Protein AF-A0A4Q6CB17-F1 (afdb_monomer_lite)

Sequence (202 aa):
MRNPSWSRPILAAALAAVAAVCAAQSVPPPVAATAPAPVAAGTDNVGADALADALACRIGAARYPGLMQEIRGERQQDFRQVYRQYSEPMMDLYQLQEPVSAWGNRSEVVVIASNRVMLAVEGSLDEVTARLETALEQSSQSPLSGGLDDQHALLIFEAGQPGLEGMVLLGCEYRIPGASLLEDPADAWRRLRDAPLATPVR

Foldseek 3Di:
DDDDDDDDDDDDDDDDDDDDDDDDDDDPDDPDPPDPDPPPPPPPPLPPALLQCQQAQNDDLVCQQCSLVRNCVVQVVFSVDFPDFDVVVTKTKTFAPAWDDHQQFIDRIWIFWFFHTWDWGAADLVVSVVSNVVSVVVCVVVDSVRRDDPQKDWDWAQDPDPPSPRIIITGMGGNHPPGTPCPDPVNVVVVVVVPPDDDDDD

Radius of gyration: 29.45 Å; chains: 1; bounding box: 49×104×78 Å

pLDDT: mean 78.61, std 20.14, range [36.16, 98.5]

Structure (mmCIF, N/CA/C/O backbone):
data_AF-A0A4Q6CB17-F1
#
_entry.id   AF-A0A4Q6CB17-F1
#
loop_
_atom_site.group_PDB
_atom_site.id
_atom_site.type_symbol
_atom_site.label_atom_id
_atom_site.label_alt_id
_atom_site.label_comp_id
_atom_site.label_asym_id
_atom_site.label_entity_id
_atom_site.label_seq_id
_atom_site.pdbx_PDB_ins_code
_atom_site.Cartn_x
_atom_site.Cartn_y
_atom_site.Cartn_z
_atom_site.occupancy
_atom_site.B_iso_or_equiv
_atom_site.auth_seq_id
_atom_site.auth_comp_id
_atom_site.auth_asym_id
_atom_site.auth_atom_id
_atom_site.pdbx_PDB_model_num
ATOM 1 N N . MET A 1 1 ? -5.963 26.716 -62.301 1.00 43.91 1 MET A N 1
ATOM 2 C CA . MET A 1 1 ? -4.763 27.149 -63.056 1.00 43.91 1 MET A CA 1
ATOM 3 C C . MET A 1 1 ? -4.839 28.655 -63.281 1.00 43.91 1 MET A C 1
ATOM 5 O O . MET A 1 1 ? -5.895 29.104 -63.701 1.00 43.91 1 MET A O 1
ATOM 9 N N . ARG A 1 2 ? -3.711 29.359 -63.065 1.00 42.69 2 ARG A N 1
ATOM 10 C CA . ARG A 1 2 ? -3.425 30.810 -63.228 1.00 42.69 2 ARG A CA 1
ATOM 11 C C . ARG A 1 2 ? -3.577 31.699 -61.971 1.00 42.69 2 ARG A C 1
ATOM 13 O O . ARG A 1 2 ? -4.648 32.201 -61.669 1.00 42.69 2 ARG A O 1
ATOM 20 N N . ASN A 1 3 ? -2.433 31.883 -61.300 1.00 54.09 3 ASN A N 1
ATOM 21 C CA . ASN A 1 3 ? -2.017 33.044 -60.481 1.00 54.09 3 ASN A CA 1
ATOM 22 C C . ASN A 1 3 ? -2.051 34.351 -61.316 1.00 54.09 3 ASN A C 1
ATOM 24 O O . ASN A 1 3 ? -1.933 34.223 -62.541 1.00 54.09 3 ASN A O 1
ATOM 28 N N . PRO A 1 4 ? -2.158 35.578 -60.732 1.00 60.59 4 PRO A N 1
ATOM 29 C CA . PRO A 1 4 ? -0.952 36.297 -60.250 1.00 60.59 4 PRO A CA 1
ATOM 30 C C . PRO A 1 4 ? -1.100 37.416 -59.167 1.00 60.59 4 PRO A C 1
ATOM 32 O O . PRO A 1 4 ? -2.149 38.015 -58.975 1.00 60.59 4 PRO A O 1
ATOM 35 N N . SER A 1 5 ? 0.040 37.659 -58.494 1.00 55.47 5 SER A N 1
ATOM 36 C CA . SER A 1 5 ? 0.660 38.890 -57.931 1.00 55.47 5 SER A CA 1
ATOM 37 C C . SER A 1 5 ? -0.144 40.177 -57.628 1.00 55.47 5 SER A C 1
ATOM 39 O O . SER A 1 5 ? -0.793 40.704 -58.521 1.00 55.47 5 SER A O 1
ATOM 41 N N . TRP A 1 6 ? 0.113 40.841 -56.482 1.00 47.66 6 TRP A N 1
ATOM 42 C CA . TRP A 1 6 ? 1.123 41.923 -56.335 1.00 47.66 6 TRP A CA 1
ATOM 43 C C . TRP A 1 6 ? 1.107 42.630 -54.950 1.00 47.66 6 TRP A C 1
ATOM 45 O O . TRP A 1 6 ? 0.071 42.878 -54.352 1.00 47.66 6 TRP A O 1
ATOM 55 N N . SER A 1 7 ? 2.327 42.917 -54.495 1.00 53.25 7 SER A N 1
ATOM 56 C CA . SER A 1 7 ? 2.923 43.959 -53.630 1.00 53.25 7 SER A CA 1
ATOM 57 C C . SER A 1 7 ? 2.100 45.010 -52.832 1.00 53.25 7 SER A C 1
ATOM 59 O O . SER A 1 7 ? 1.175 45.632 -53.334 1.00 53.25 7 SER A O 1
ATOM 61 N N . ARG A 1 8 ? 2.618 45.281 -51.613 1.00 53.84 8 ARG A N 1
ATOM 62 C CA . ARG A 1 8 ? 2.312 46.290 -50.550 1.00 53.84 8 ARG A CA 1
ATOM 63 C C . ARG A 1 8 ? 2.375 47.773 -50.998 1.00 53.84 8 ARG A C 1
ATOM 65 O O . ARG A 1 8 ? 3.062 48.020 -51.989 1.00 53.84 8 ARG A O 1
ATOM 72 N N . PRO A 1 9 ? 1.810 48.767 -50.247 1.00 57.19 9 PRO A N 1
ATOM 73 C CA . PRO A 1 9 ? 2.596 49.536 -49.235 1.00 57.19 9 PRO A CA 1
ATOM 74 C C . PRO A 1 9 ? 1.855 50.288 -48.062 1.00 57.19 9 PRO A C 1
ATOM 76 O O . PRO A 1 9 ? 0.692 50.643 -48.170 1.00 57.19 9 PRO A O 1
ATOM 79 N N . ILE A 1 10 ? 2.633 50.601 -46.997 1.00 53.62 10 ILE A N 1
ATOM 80 C CA . ILE A 1 10 ? 2.748 51.860 -46.182 1.00 53.62 10 ILE A CA 1
ATOM 81 C C . ILE A 1 10 ? 1.683 52.310 -45.123 1.00 53.62 10 ILE A C 1
ATOM 83 O O . ILE A 1 10 ? 0.576 52.715 -45.443 1.00 53.62 10 ILE A O 1
ATOM 87 N N . LEU A 1 11 ? 2.161 52.325 -43.857 1.00 49.09 11 LEU A N 1
ATOM 88 C CA . LEU A 1 11 ? 2.114 53.310 -42.733 1.00 49.09 11 LEU A CA 1
ATOM 89 C C . LEU A 1 11 ? 0.902 54.231 -42.433 1.00 49.09 11 LEU A C 1
ATOM 91 O O . LEU A 1 11 ? 0.557 55.089 -43.234 1.00 49.09 11 LEU A O 1
ATOM 95 N N . ALA A 1 12 ? 0.492 54.229 -41.151 1.00 49.59 12 ALA A N 1
ATOM 96 C CA . ALA A 1 12 ? 0.318 55.399 -40.251 1.00 49.59 12 ALA A CA 1
ATOM 97 C C . ALA A 1 12 ? 0.106 54.858 -38.808 1.00 49.59 12 ALA A C 1
ATOM 99 O O . ALA A 1 12 ? -0.749 54.005 -38.610 1.00 49.59 12 ALA A O 1
ATOM 100 N N . ALA A 1 13 ? 0.975 55.058 -37.808 1.00 49.69 13 ALA A N 1
ATOM 101 C CA . ALA A 1 13 ? 1.329 56.272 -37.059 1.00 49.69 13 ALA A CA 1
ATOM 102 C C . ALA A 1 13 ? 0.171 56.863 -36.225 1.00 49.69 13 ALA A C 1
ATOM 104 O O . ALA A 1 13 ? -0.641 57.618 -36.744 1.00 49.69 13 ALA A O 1
ATOM 105 N N . ALA A 1 14 ? 0.161 56.584 -34.915 1.00 52.81 14 ALA A N 1
ATOM 106 C CA . ALA A 1 14 ? -0.467 57.442 -33.907 1.00 52.81 14 ALA A CA 1
ATOM 107 C C . ALA A 1 14 ? 0.220 57.246 -32.541 1.00 52.81 14 ALA A C 1
ATOM 109 O O . ALA A 1 14 ? 0.002 56.260 -31.841 1.00 52.81 14 ALA A O 1
ATOM 110 N N . LEU A 1 15 ? 1.092 58.199 -32.210 1.00 50.12 15 LEU A N 1
ATOM 111 C CA . LEU A 1 15 ? 1.613 58.467 -30.871 1.00 50.12 15 LEU A CA 1
ATOM 112 C C . LEU A 1 15 ? 0.537 59.180 -30.044 1.00 50.12 15 LEU A C 1
ATOM 114 O O . LEU A 1 15 ? -0.078 60.122 -30.538 1.00 50.12 15 LEU A O 1
ATOM 118 N N . ALA A 1 16 ? 0.404 58.825 -28.769 1.00 48.97 16 ALA A N 1
ATOM 119 C CA . ALA A 1 16 ? -0.156 59.722 -27.764 1.00 48.97 16 ALA A CA 1
ATOM 120 C C . ALA A 1 16 ? 0.540 59.487 -26.418 1.00 48.97 16 ALA A C 1
ATOM 122 O O . ALA A 1 16 ? 0.372 58.452 -25.778 1.00 48.97 16 ALA A O 1
ATOM 123 N N . ALA A 1 17 ? 1.354 60.466 -26.027 1.00 50.97 17 ALA A N 1
ATOM 124 C CA . ALA A 1 17 ? 1.892 60.638 -24.688 1.00 50.97 17 ALA A CA 1
ATOM 125 C C . ALA A 1 17 ? 0.898 61.454 -23.850 1.00 50.97 17 ALA A C 1
ATOM 127 O O . ALA A 1 17 ? 0.353 62.434 -24.357 1.00 50.97 17 ALA A O 1
ATOM 128 N N . VAL A 1 18 ? 0.712 61.110 -22.572 1.00 56.66 18 VAL A N 1
ATOM 129 C CA . VAL A 1 18 ? 0.102 62.009 -21.579 1.00 56.66 18 VAL A CA 1
ATOM 130 C C . VAL A 1 18 ? 0.858 61.889 -20.257 1.00 56.66 18 VAL A C 1
ATOM 132 O O . VAL A 1 18 ? 1.251 60.806 -19.830 1.00 56.66 18 VAL A O 1
ATOM 135 N N . ALA A 1 19 ? 1.112 63.064 -19.689 1.00 47.06 19 ALA A N 1
ATOM 136 C CA . ALA A 1 19 ? 2.041 63.388 -18.624 1.00 47.06 19 ALA A CA 1
ATOM 137 C C . ALA A 1 19 ? 1.635 62.876 -17.233 1.00 47.06 19 ALA A C 1
ATOM 139 O O . ALA A 1 19 ? 0.460 62.837 -16.876 1.00 47.06 19 ALA A O 1
ATOM 140 N N . ALA A 1 20 ? 2.657 62.584 -16.427 1.00 46.84 20 ALA A N 1
ATOM 141 C CA . ALA A 1 20 ? 2.561 62.372 -14.992 1.00 46.84 20 ALA A CA 1
ATOM 142 C C . ALA A 1 20 ? 2.596 63.722 -14.256 1.00 46.84 20 ALA A C 1
ATOM 144 O O . ALA A 1 20 ? 3.508 64.523 -14.461 1.00 46.84 20 ALA A O 1
ATOM 145 N N . VAL A 1 21 ? 1.623 63.952 -13.373 1.00 52.25 21 VAL A N 1
ATOM 146 C CA . VAL A 1 21 ? 1.644 65.037 -12.385 1.00 52.25 21 VAL A CA 1
ATOM 147 C C . VAL A 1 21 ? 1.772 64.399 -11.006 1.00 52.25 21 VAL A C 1
ATOM 149 O O . VAL A 1 21 ? 0.900 63.648 -10.576 1.00 52.25 21 VAL A O 1
ATOM 152 N N . CYS A 1 22 ? 2.876 64.697 -10.322 1.00 47.59 22 CYS A N 1
ATOM 153 C CA . CYS A 1 22 ? 3.079 64.382 -8.914 1.00 47.59 22 CYS A CA 1
ATOM 154 C C . CYS A 1 22 ? 2.297 65.371 -8.041 1.00 47.59 22 CYS A C 1
ATOM 156 O O . CYS A 1 22 ? 2.531 66.576 -8.113 1.00 47.59 22 CYS A O 1
ATOM 158 N N . ALA A 1 23 ? 1.449 64.859 -7.152 1.00 47.62 23 ALA A N 1
ATOM 159 C CA . ALA A 1 23 ? 1.041 65.558 -5.940 1.00 47.62 23 ALA A CA 1
ATOM 160 C C . ALA A 1 23 ? 0.942 64.534 -4.803 1.00 47.62 23 ALA A C 1
ATOM 162 O O . ALA A 1 23 ? 0.086 63.651 -4.810 1.00 47.62 23 ALA A O 1
ATOM 163 N N . ALA A 1 24 ? 1.869 64.640 -3.854 1.00 49.94 24 ALA A N 1
ATOM 164 C CA . ALA A 1 24 ? 1.874 63.883 -2.614 1.00 49.94 24 ALA A CA 1
ATOM 165 C C . ALA A 1 24 ? 0.757 64.390 -1.690 1.00 49.94 24 ALA A C 1
ATOM 167 O O . ALA A 1 24 ? 0.681 65.588 -1.420 1.00 49.94 24 ALA A O 1
ATOM 168 N N . GLN A 1 25 ? -0.077 63.481 -1.185 1.00 53.22 25 GLN A N 1
ATOM 169 C CA . GLN A 1 25 ? -0.972 63.729 -0.055 1.00 53.22 25 GLN A CA 1
ATOM 170 C C . GLN A 1 25 ? -0.9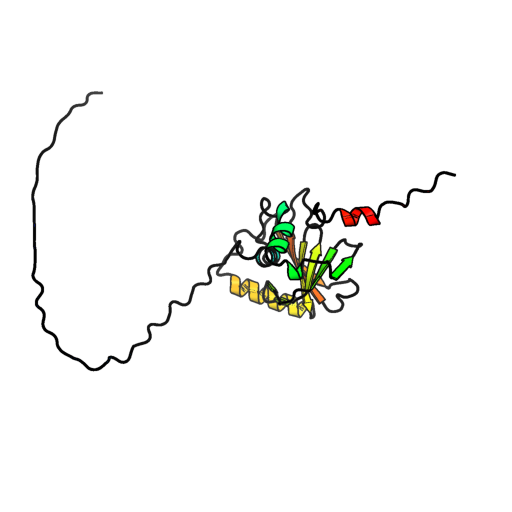15 62.519 0.880 1.00 53.22 25 GLN A C 1
ATOM 172 O O . GLN A 1 25 ? -1.214 61.392 0.489 1.00 53.22 25 GLN A O 1
ATOM 177 N N . SER A 1 26 ? -0.459 62.762 2.104 1.00 51.34 26 SER A N 1
ATOM 178 C CA . SER A 1 26 ? -0.347 61.808 3.203 1.00 51.34 26 SER A CA 1
ATOM 179 C C . SER A 1 26 ? -1.736 61.494 3.770 1.00 51.34 26 SER A C 1
ATOM 181 O O . SER A 1 26 ? -2.412 62.387 4.275 1.00 51.34 26 SER A O 1
ATOM 183 N N . VAL A 1 27 ? -2.142 60.222 3.720 1.00 52.00 27 VAL A N 1
ATOM 184 C CA . VAL A 1 27 ? -3.399 59.703 4.289 1.00 52.00 27 VAL A CA 1
ATOM 185 C C . VAL A 1 27 ? -3.049 58.604 5.312 1.00 52.00 27 VAL A C 1
ATOM 187 O O . VAL A 1 27 ? -2.173 57.787 5.017 1.00 52.00 27 VAL A O 1
ATOM 190 N N . PRO A 1 28 ? -3.657 58.587 6.518 1.00 54.72 28 PRO A N 1
ATOM 191 C CA . PRO A 1 28 ? -3.399 57.575 7.550 1.00 54.72 28 PRO A CA 1
ATOM 192 C C . PRO A 1 28 ? -3.737 56.150 7.068 1.00 54.72 28 PRO A C 1
ATOM 194 O O . PRO A 1 28 ? -4.536 55.993 6.142 1.00 54.72 28 PRO A O 1
ATOM 197 N N . PRO A 1 29 ? -3.117 55.111 7.665 1.00 47.03 29 PRO A N 1
ATOM 198 C CA . PRO A 1 29 ? -3.072 53.772 7.091 1.00 47.03 29 PRO A CA 1
ATOM 199 C C . PRO A 1 29 ? -4.479 53.181 6.919 1.00 47.03 29 PRO A C 1
ATOM 201 O O . PRO A 1 29 ? -5.241 53.140 7.889 1.00 47.03 29 PRO A O 1
ATOM 204 N N . PRO A 1 30 ? -4.834 52.686 5.720 1.00 51.81 30 PRO A N 1
ATOM 205 C CA . PRO A 1 30 ? -6.029 51.879 5.567 1.00 51.81 30 PRO A CA 1
ATOM 206 C C . PRO A 1 30 ? -5.836 50.580 6.353 1.00 51.81 30 PRO A C 1
ATOM 208 O O . PRO A 1 30 ? -4.833 49.883 6.194 1.00 51.81 30 PRO A O 1
ATOM 211 N N . VAL A 1 31 ? -6.809 50.265 7.211 1.00 54.88 31 VAL A N 1
ATOM 212 C CA . VAL A 1 31 ? -6.975 48.932 7.795 1.00 54.88 31 VAL A CA 1
ATOM 213 C C . VAL A 1 31 ? -6.962 47.955 6.628 1.00 54.88 31 VAL A C 1
ATOM 215 O O . VAL A 1 31 ? -7.833 48.015 5.760 1.00 54.88 31 VAL A O 1
ATOM 218 N N . ALA A 1 32 ? -5.919 47.129 6.562 1.00 48.59 32 ALA A N 1
ATOM 219 C CA . ALA A 1 32 ? -5.767 46.136 5.519 1.00 48.59 32 ALA A CA 1
ATOM 220 C C . ALA A 1 32 ? -6.985 45.212 5.578 1.00 48.59 32 ALA A C 1
ATOM 222 O O . ALA A 1 32 ? -7.114 44.393 6.485 1.00 48.59 32 ALA A O 1
ATOM 223 N N . ALA A 1 33 ? -7.895 45.368 4.618 1.00 50.22 33 ALA A N 1
ATOM 224 C CA . ALA A 1 33 ? -8.841 44.327 4.289 1.00 50.22 33 ALA A CA 1
ATOM 225 C C . ALA A 1 33 ? -7.993 43.138 3.838 1.00 50.22 33 ALA A C 1
ATOM 227 O O . ALA A 1 33 ? -7.423 43.146 2.746 1.00 50.22 33 ALA A O 1
ATOM 228 N N . THR A 1 34 ? -7.825 42.167 4.733 1.00 49.34 34 THR A N 1
ATOM 229 C CA . THR A 1 34 ? -7.218 40.881 4.426 1.00 49.34 34 THR A CA 1
ATOM 230 C C . THR A 1 34 ? -8.024 40.287 3.281 1.00 49.34 34 THR A C 1
ATOM 232 O O . THR A 1 34 ? -9.146 39.823 3.475 1.00 49.34 34 THR A O 1
ATOM 235 N N . ALA A 1 35 ? -7.480 40.365 2.066 1.00 53.69 35 ALA A N 1
ATOM 236 C CA . ALA A 1 35 ? -7.967 39.558 0.966 1.00 53.69 35 ALA A CA 1
ATOM 237 C C . ALA A 1 35 ? -7.952 38.103 1.458 1.00 53.69 35 ALA A C 1
ATOM 239 O O . ALA A 1 35 ? -6.939 37.696 2.044 1.00 53.69 35 ALA A O 1
ATOM 240 N N . PRO A 1 36 ? -9.040 37.328 1.296 1.00 46.31 36 PRO A N 1
ATOM 241 C CA . PRO A 1 36 ? -8.975 35.908 1.584 1.00 46.31 36 PRO A CA 1
ATOM 242 C C . PRO A 1 36 ? -7.815 35.353 0.764 1.00 46.31 36 PRO A C 1
ATOM 244 O O . PRO A 1 36 ? -7.752 35.551 -0.453 1.00 46.31 36 PRO A O 1
ATOM 247 N N . ALA A 1 37 ? -6.849 34.752 1.460 1.00 49.34 37 ALA A N 1
ATOM 248 C CA . ALA A 1 37 ? -5.755 34.052 0.817 1.00 49.34 37 ALA A CA 1
ATOM 249 C C . ALA A 1 37 ? -6.362 33.113 -0.235 1.00 49.34 37 ALA A C 1
ATOM 251 O O . ALA A 1 37 ? -7.402 32.507 0.050 1.00 49.34 37 ALA A O 1
ATOM 252 N N . PRO A 1 38 ? -5.770 32.990 -1.437 1.00 46.00 38 PRO A N 1
ATOM 253 C CA . PRO A 1 38 ? -6.157 31.911 -2.322 1.00 46.00 38 PRO A CA 1
ATOM 254 C C . PRO A 1 38 ? -5.981 30.630 -1.513 1.00 46.00 38 PRO A C 1
ATOM 256 O O . PRO A 1 38 ? -4.870 30.287 -1.108 1.00 46.00 38 PRO A O 1
ATOM 259 N N . VAL A 1 39 ? -7.101 29.983 -1.195 1.00 44.19 39 VAL A N 1
ATOM 260 C CA . VAL A 1 39 ? -7.101 28.630 -0.662 1.00 44.19 39 VAL A CA 1
ATOM 261 C C . VAL A 1 39 ? -6.340 27.851 -1.715 1.00 44.19 39 VAL A C 1
ATOM 263 O O . VAL A 1 39 ? -6.774 27.806 -2.868 1.00 44.19 39 VAL A O 1
ATOM 266 N N . ALA A 1 40 ? -5.143 27.382 -1.368 1.00 41.91 40 ALA A N 1
ATOM 267 C CA . ALA A 1 40 ? -4.369 26.540 -2.250 1.00 41.91 40 ALA A CA 1
ATOM 268 C C . ALA A 1 40 ? -5.281 25.365 -2.600 1.00 41.91 40 ALA A C 1
ATOM 270 O O . ALA A 1 40 ? -5.571 24.525 -1.749 1.00 41.91 40 ALA A O 1
ATOM 271 N N . ALA A 1 41 ? -5.806 25.364 -3.826 1.00 41.88 41 ALA A N 1
ATOM 272 C CA . ALA A 1 41 ? -6.345 24.161 -4.419 1.00 41.88 41 ALA A CA 1
ATOM 273 C C . ALA A 1 41 ? -5.218 23.142 -4.284 1.00 41.88 41 ALA A C 1
ATOM 275 O O . ALA A 1 41 ? -4.112 23.404 -4.762 1.00 41.88 41 ALA A O 1
ATOM 276 N N . GLY A 1 42 ? -5.464 22.076 -3.520 1.00 36.16 42 GLY A N 1
ATOM 277 C CA . GL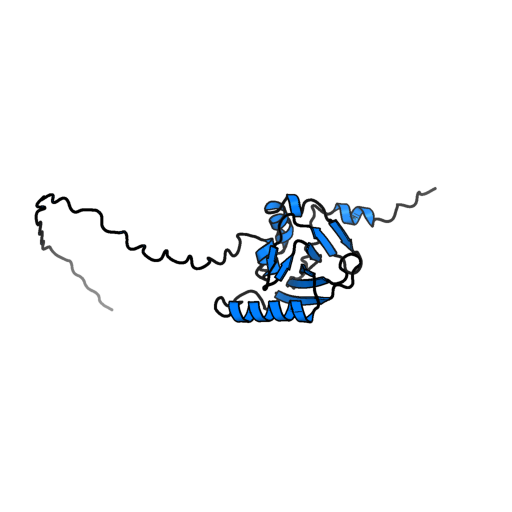Y A 1 42 ? -4.493 21.017 -3.320 1.00 36.16 42 GLY A CA 1
ATOM 278 C C . GLY A 1 42 ? -4.045 20.553 -4.692 1.00 36.16 42 GLY A C 1
ATOM 279 O O . GLY A 1 42 ? -4.811 19.937 -5.425 1.00 36.16 42 GLY A O 1
ATOM 280 N N . THR A 1 43 ? -2.828 20.919 -5.076 1.00 38.22 43 THR A N 1
ATOM 281 C CA . THR A 1 43 ? -2.146 20.255 -6.167 1.00 38.22 43 THR A CA 1
ATOM 282 C C . THR A 1 43 ? -1.984 18.823 -5.696 1.00 38.22 43 THR A C 1
ATOM 284 O O . THR A 1 43 ? -1.185 18.550 -4.801 1.00 38.22 43 THR A O 1
ATOM 287 N N . ASP A 1 44 ? -2.821 17.939 -6.237 1.00 45.31 44 ASP A N 1
ATOM 288 C CA . ASP A 1 44 ? -2.621 16.500 -6.233 1.00 45.31 44 ASP A CA 1
ATOM 289 C C . ASP A 1 44 ? -1.190 16.257 -6.726 1.00 45.31 44 ASP A C 1
ATOM 291 O O . ASP A 1 44 ? -0.900 16.301 -7.921 1.00 45.31 44 ASP A O 1
ATOM 295 N N . ASN A 1 45 ? -0.268 16.097 -5.779 1.00 50.28 45 ASN A N 1
ATOM 296 C CA . ASN A 1 45 ? 1.150 15.891 -6.023 1.00 50.28 45 ASN A CA 1
ATOM 297 C C . ASN A 1 45 ? 1.386 14.446 -6.491 1.00 50.28 45 ASN A C 1
ATOM 299 O O . ASN A 1 45 ? 2.099 13.683 -5.842 1.00 50.28 45 ASN A O 1
ATOM 303 N N . VAL A 1 46 ? 0.746 14.053 -7.595 1.00 54.91 46 VAL A N 1
ATOM 304 C CA . VAL A 1 46 ? 1.005 12.771 -8.253 1.00 54.91 46 VAL A CA 1
ATOM 305 C C . VAL A 1 46 ? 2.485 12.746 -8.628 1.00 54.91 46 VAL A C 1
ATOM 307 O O . VAL A 1 46 ? 2.953 13.599 -9.383 1.00 54.91 46 VAL A O 1
ATOM 310 N N . GLY A 1 47 ? 3.226 11.792 -8.075 1.00 59.88 47 GLY A N 1
ATOM 311 C CA . GLY A 1 47 ? 4.664 11.645 -8.277 1.00 59.88 47 GLY A CA 1
ATOM 312 C C . GLY A 1 47 ? 5.561 12.366 -7.267 1.00 59.88 47 GLY A C 1
ATOM 313 O O . GLY A 1 47 ? 6.766 12.382 -7.493 1.00 59.88 47 GLY A O 1
ATOM 314 N N . ALA A 1 48 ? 5.035 12.962 -6.187 1.00 74.38 48 ALA A N 1
ATOM 315 C CA . ALA A 1 48 ? 5.884 13.547 -5.133 1.00 74.38 48 ALA A CA 1
ATOM 316 C C . ALA A 1 48 ? 6.147 12.615 -3.939 1.00 74.38 48 ALA A C 1
ATOM 318 O O . ALA A 1 48 ? 7.063 12.881 -3.165 1.00 74.38 48 ALA A O 1
ATOM 319 N N . ASP A 1 49 ? 5.327 11.576 -3.768 1.00 89.38 49 ASP A N 1
ATOM 320 C CA . ASP A 1 49 ? 5.498 10.550 -2.738 1.00 89.38 49 ASP A CA 1
ATOM 321 C C . ASP A 1 49 ? 5.059 9.202 -3.314 1.00 89.38 49 ASP A C 1
ATOM 323 O O . ASP A 1 49 ? 3.867 8.936 -3.504 1.00 89.38 49 ASP A O 1
ATOM 327 N N . ALA A 1 50 ? 6.036 8.354 -3.624 1.00 94.62 50 ALA A N 1
ATOM 328 C CA . ALA A 1 50 ? 5.822 7.059 -4.247 1.00 94.62 50 ALA A CA 1
ATOM 329 C C . ALA A 1 50 ? 4.990 6.116 -3.375 1.00 94.62 50 ALA A C 1
ATOM 331 O O . ALA A 1 50 ? 4.194 5.341 -3.905 1.00 94.62 50 ALA A O 1
ATOM 332 N N . LEU A 1 51 ? 5.124 6.188 -2.046 1.00 96.69 51 LEU A N 1
ATOM 333 C CA . LEU A 1 51 ? 4.327 5.365 -1.139 1.00 96.69 51 LEU A CA 1
ATOM 334 C C . LEU A 1 51 ? 2.871 5.837 -1.117 1.00 96.69 51 LEU A C 1
ATOM 336 O O . LEU A 1 51 ? 1.961 5.011 -1.185 1.00 96.69 51 LEU A O 1
ATOM 340 N N . ALA A 1 52 ? 2.643 7.148 -1.040 1.00 93.62 52 ALA A N 1
ATOM 341 C CA . ALA A 1 52 ? 1.291 7.701 -1.062 1.00 93.62 52 ALA A CA 1
ATOM 342 C C . ALA A 1 52 ? 0.585 7.400 -2.394 1.00 93.62 52 ALA A C 1
ATOM 344 O O . ALA A 1 52 ? -0.563 6.955 -2.397 1.0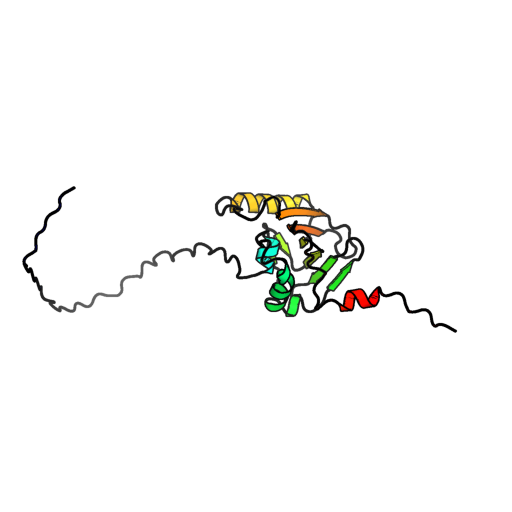0 93.62 52 ALA A O 1
ATOM 345 N N . ASP A 1 53 ? 1.286 7.554 -3.520 1.00 92.62 53 ASP A N 1
ATOM 346 C CA . ASP A 1 53 ? 0.772 7.175 -4.837 1.00 92.62 53 ASP A CA 1
ATOM 347 C C . ASP A 1 53 ? 0.472 5.672 -4.920 1.00 92.62 53 ASP A C 1
ATOM 349 O O . ASP A 1 53 ? -0.563 5.274 -5.461 1.00 92.62 53 ASP A O 1
ATOM 353 N N . ALA A 1 54 ? 1.347 4.832 -4.356 1.00 95.06 54 ALA A N 1
ATOM 354 C CA . ALA A 1 54 ? 1.161 3.387 -4.311 1.00 95.06 54 ALA A CA 1
ATOM 355 C C . ALA A 1 54 ? -0.068 2.975 -3.497 1.00 95.06 54 ALA A C 1
ATOM 357 O O . ALA A 1 54 ? -0.826 2.099 -3.918 1.00 95.06 54 ALA A O 1
ATOM 358 N N . LEU A 1 55 ? -0.296 3.621 -2.357 1.00 94.88 55 LEU A N 1
ATOM 359 C CA . LEU A 1 55 ? -1.471 3.385 -1.525 1.00 94.88 55 LEU A CA 1
ATOM 360 C C . LEU A 1 55 ? -2.756 3.935 -2.154 1.00 94.88 55 LEU A C 1
ATOM 362 O O . LEU A 1 55 ? -3.825 3.413 -1.860 1.00 94.88 55 LEU A O 1
ATOM 366 N N . ALA A 1 56 ? -2.663 4.946 -3.022 1.00 90.50 56 ALA A N 1
ATOM 367 C CA . ALA A 1 56 ? -3.789 5.575 -3.716 1.00 90.50 56 ALA A CA 1
ATOM 368 C C . ALA A 1 56 ? -4.079 4.996 -5.119 1.00 90.50 56 ALA A C 1
ATOM 370 O O . ALA A 1 56 ? -4.879 5.560 -5.865 1.00 90.50 56 ALA A O 1
ATOM 371 N N . CYS A 1 57 ? -3.445 3.880 -5.483 1.00 91.69 57 CYS A N 1
ATOM 372 C CA . CYS A 1 57 ? -3.613 3.165 -6.756 1.00 91.69 57 CYS A CA 1
ATOM 373 C C . CYS A 1 57 ? -3.180 3.997 -7.975 1.00 91.69 57 CYS A C 1
ATOM 375 O O . CYS A 1 57 ? -3.760 3.889 -9.048 1.00 91.69 57 CYS A O 1
ATOM 377 N N . ARG A 1 58 ? -2.167 4.859 -7.821 1.00 90.62 58 ARG A N 1
ATOM 378 C CA . ARG A 1 58 ? -1.722 5.807 -8.862 1.00 90.62 58 ARG A CA 1
ATOM 379 C C . ARG A 1 58 ? -0.451 5.363 -9.597 1.00 90.62 58 ARG A C 1
ATOM 381 O O . ARG A 1 58 ? 0.044 6.086 -10.462 1.00 90.62 58 ARG A O 1
ATOM 388 N N . ILE A 1 59 ? 0.109 4.196 -9.267 1.00 91.31 59 ILE A N 1
ATOM 389 C CA . ILE A 1 59 ? 1.358 3.711 -9.874 1.00 91.31 59 ILE A CA 1
ATOM 390 C C . ILE A 1 59 ? 1.086 2.957 -11.173 1.00 91.31 59 ILE A C 1
ATOM 392 O O . ILE A 1 59 ? 0.774 1.775 -11.160 1.00 91.31 59 ILE A O 1
ATOM 396 N N . GLY A 1 60 ? 1.312 3.618 -12.307 1.00 89.81 60 GLY A N 1
ATOM 397 C CA . GLY A 1 60 ? 1.195 2.977 -13.616 1.00 89.81 60 GLY A CA 1
ATOM 398 C C . GLY A 1 60 ? 2.255 1.897 -13.892 1.00 89.81 60 GLY A C 1
ATOM 399 O O . GLY A 1 60 ? 3.343 1.873 -13.305 1.00 89.81 60 GLY A O 1
ATOM 400 N N . ALA A 1 61 ? 1.969 1.050 -14.886 1.00 90.25 61 ALA A N 1
ATOM 401 C CA . ALA A 1 61 ? 2.772 -0.126 -15.233 1.00 90.25 61 ALA A CA 1
ATOM 402 C C . ALA A 1 61 ? 4.257 0.151 -15.534 1.00 90.25 61 ALA A C 1
ATOM 404 O O . ALA A 1 61 ? 5.106 -0.690 -15.253 1.00 90.25 61 ALA A O 1
ATOM 405 N N . ALA A 1 62 ? 4.588 1.325 -16.079 1.00 90.62 62 ALA A N 1
ATOM 406 C CA . ALA A 1 62 ? 5.971 1.696 -16.382 1.00 90.62 62 ALA A CA 1
ATOM 407 C C . ALA A 1 62 ? 6.801 2.041 -15.131 1.00 90.62 62 ALA A C 1
ATOM 409 O O . ALA A 1 62 ? 8.010 1.822 -15.126 1.00 90.62 62 ALA A O 1
ATOM 410 N N . ARG A 1 63 ? 6.165 2.578 -14.079 1.00 91.25 63 ARG A N 1
ATOM 411 C CA . ARG A 1 63 ? 6.827 2.990 -12.826 1.00 91.25 63 ARG A CA 1
ATOM 412 C C . ARG A 1 63 ? 6.931 1.829 -11.838 1.00 91.25 63 ARG A C 1
ATOM 414 O O . ARG A 1 63 ? 7.897 1.744 -11.088 1.00 91.25 63 ARG A O 1
ATOM 421 N N . TYR A 1 64 ? 5.972 0.905 -11.883 1.00 92.25 64 TYR A N 1
ATOM 422 C CA . TYR A 1 64 ? 5.851 -0.191 -10.926 1.00 92.25 64 TYR A CA 1
ATOM 423 C C . TYR A 1 64 ? 7.123 -1.033 -10.701 1.00 92.25 64 TYR A C 1
ATOM 425 O O . TYR A 1 64 ? 7.453 -1.267 -9.539 1.00 92.25 64 TYR A O 1
ATOM 433 N N . PRO A 1 65 ? 7.899 -1.441 -11.730 1.00 90.81 65 PRO A N 1
ATOM 434 C CA . PRO A 1 65 ? 9.107 -2.241 -11.506 1.00 90.81 65 PRO A CA 1
ATOM 435 C C . PRO A 1 65 ? 10.184 -1.535 -10.667 1.00 90.81 65 PRO A C 1
ATOM 437 O O . PRO A 1 65 ? 10.989 -2.202 -10.028 1.00 90.81 65 PRO A O 1
ATOM 440 N N . GLY A 1 66 ? 10.207 -0.197 -10.661 1.00 91.56 66 GLY A N 1
ATOM 441 C CA . GLY A 1 66 ? 11.133 0.614 -9.863 1.00 91.56 66 GLY A CA 1
ATOM 442 C C . GLY A 1 66 ? 10.555 1.097 -8.530 1.00 91.56 66 GLY A C 1
ATOM 443 O O . GLY A 1 66 ? 11.252 1.780 -7.782 1.00 91.56 66 GLY A O 1
ATOM 444 N N . LEU A 1 67 ? 9.301 0.752 -8.215 1.00 94.00 67 LEU A N 1
ATOM 445 C CA . LEU A 1 67 ? 8.553 1.370 -7.120 1.00 94.00 67 LEU A CA 1
ATOM 446 C C . LEU A 1 67 ? 9.232 1.191 -5.757 1.00 94.00 67 LEU A C 1
ATOM 448 O O . LEU A 1 67 ? 9.352 2.151 -5.001 1.00 94.00 67 LEU A O 1
ATOM 452 N N . MET A 1 68 ? 9.716 -0.012 -5.434 1.00 94.50 68 MET A N 1
ATOM 453 C CA . MET A 1 68 ? 10.384 -0.239 -4.144 1.00 94.50 68 MET A CA 1
ATOM 454 C C . MET A 1 68 ? 11.686 0.548 -4.009 1.00 94.50 68 MET A C 1
ATOM 456 O O . MET A 1 68 ? 11.992 1.033 -2.920 1.00 94.50 68 MET A O 1
ATOM 460 N N . GLN A 1 69 ? 12.439 0.711 -5.100 1.00 92.75 69 GLN A N 1
ATOM 461 C CA . GLN A 1 69 ? 13.647 1.531 -5.102 1.00 92.75 69 GLN A CA 1
ATOM 462 C C . GLN A 1 69 ? 13.306 3.002 -4.842 1.00 92.75 69 GLN A C 1
ATOM 464 O O . GLN A 1 69 ? 13.998 3.664 -4.070 1.00 92.75 69 GLN A O 1
ATOM 469 N N . GLU A 1 70 ? 12.234 3.497 -5.456 1.00 94.06 70 GLU A N 1
ATOM 470 C CA . GLU A 1 70 ? 11.756 4.868 -5.287 1.00 94.06 70 GLU A CA 1
ATOM 471 C C . GLU A 1 70 ? 11.293 5.128 -3.847 1.00 94.06 70 GLU A C 1
ATOM 473 O O . GLU A 1 70 ? 11.825 6.022 -3.188 1.00 94.06 70 GLU A O 1
ATOM 478 N N . ILE A 1 71 ? 10.428 4.259 -3.304 1.00 95.31 71 ILE A N 1
ATOM 479 C CA . ILE A 1 71 ? 9.971 4.318 -1.906 1.00 95.31 71 ILE A CA 1
ATOM 480 C C . ILE A 1 71 ? 11.164 4.315 -0.942 1.00 95.31 71 ILE A C 1
ATOM 482 O O . ILE A 1 71 ? 11.222 5.121 -0.015 1.00 95.31 71 ILE A O 1
ATOM 486 N N . ARG A 1 72 ? 12.152 3.435 -1.155 1.00 93.69 72 ARG A N 1
ATOM 487 C CA . ARG A 1 72 ? 13.366 3.380 -0.322 1.00 93.69 72 ARG A CA 1
ATOM 488 C C . ARG A 1 72 ? 14.209 4.640 -0.444 1.00 93.69 72 ARG A C 1
ATOM 490 O O . ARG A 1 72 ? 14.792 5.057 0.550 1.00 93.69 72 ARG A O 1
ATOM 497 N N . GLY A 1 73 ? 14.292 5.230 -1.633 1.00 93.94 73 GLY A N 1
ATOM 498 C CA . GLY A 1 73 ? 15.017 6.475 -1.870 1.00 93.94 73 GLY A CA 1
ATOM 499 C C . GLY A 1 73 ? 14.414 7.652 -1.105 1.00 93.94 73 GLY A C 1
ATOM 500 O O . GLY A 1 73 ? 15.156 8.407 -0.473 1.00 93.94 73 GLY A O 1
ATOM 501 N N . GLU A 1 74 ? 13.085 7.758 -1.117 1.00 95.19 74 GLU A N 1
ATOM 502 C CA . GLU A 1 74 ? 12.312 8.819 -0.460 1.00 95.19 74 GLU A CA 1
ATOM 503 C C . GLU A 1 74 ? 12.198 8.618 1.060 1.00 95.19 74 GLU A C 1
ATOM 505 O O . GLU A 1 74 ? 12.276 9.577 1.826 1.00 95.19 74 GLU A O 1
ATOM 510 N N . ARG A 1 75 ? 12.056 7.366 1.515 1.00 94.12 75 ARG A N 1
ATOM 511 C CA . ARG A 1 75 ? 11.762 6.992 2.911 1.00 94.12 75 ARG A CA 1
ATOM 512 C C . ARG A 1 75 ? 12.799 6.018 3.476 1.00 94.12 75 ARG A C 1
ATOM 514 O O . ARG A 1 75 ? 12.476 4.972 4.039 1.00 94.12 75 ARG A O 1
ATOM 521 N N . GLN A 1 76 ? 14.078 6.374 3.349 1.00 92.56 76 GLN A N 1
ATOM 522 C CA . GLN A 1 76 ? 15.214 5.496 3.683 1.00 92.56 76 GLN A CA 1
ATOM 523 C C . GLN A 1 76 ? 15.191 4.924 5.099 1.00 92.56 76 GLN A C 1
ATOM 525 O O . GLN A 1 76 ? 15.679 3.820 5.315 1.00 92.56 76 GLN A O 1
ATOM 530 N N . GLN A 1 77 ? 14.708 5.684 6.081 1.00 92.50 77 GLN A N 1
ATOM 531 C CA . GLN A 1 77 ? 14.679 5.230 7.472 1.00 92.50 77 GLN A CA 1
ATOM 532 C C . GLN A 1 77 ? 13.561 4.205 7.705 1.00 92.50 77 GLN A C 1
ATOM 534 O O . GLN A 1 77 ? 13.795 3.211 8.387 1.00 92.50 77 GLN A O 1
ATOM 539 N N . ASP A 1 78 ? 12.399 4.408 7.083 1.00 95.06 78 ASP A N 1
ATOM 540 C CA . ASP A 1 78 ? 11.213 3.565 7.265 1.00 95.06 78 ASP A CA 1
ATOM 541 C C . ASP A 1 78 ? 11.338 2.227 6.513 1.00 95.06 78 ASP A C 1
ATOM 543 O O . ASP A 1 78 ? 10.883 1.189 6.986 1.00 95.06 78 ASP A O 1
ATOM 547 N N . PHE A 1 79 ? 12.016 2.226 5.357 1.00 93.94 79 PHE A N 1
ATOM 548 C CA . PHE A 1 79 ? 12.185 1.040 4.504 1.00 93.94 79 PHE A CA 1
ATOM 549 C C . PHE A 1 79 ? 13.600 0.449 4.536 1.00 93.94 79 PHE A C 1
ATOM 551 O O . PHE A 1 79 ? 13.947 -0.372 3.684 1.00 93.94 79 PHE A O 1
ATOM 558 N N . ARG A 1 80 ? 14.428 0.828 5.522 1.00 88.50 80 ARG A N 1
ATOM 559 C CA . ARG A 1 80 ? 15.782 0.265 5.681 1.00 88.50 80 ARG A CA 1
ATOM 560 C C . ARG A 1 80 ? 15.753 -1.235 5.946 1.00 88.50 80 ARG A C 1
ATOM 562 O O . ARG A 1 80 ? 16.618 -1.962 5.465 1.00 88.50 80 ARG A O 1
ATOM 569 N N . GLN A 1 81 ? 14.808 -1.675 6.769 1.00 87.06 81 GLN A N 1
ATOM 570 C CA . GLN A 1 81 ? 14.680 -3.065 7.176 1.00 87.06 81 GLN A CA 1
ATOM 571 C C . GLN A 1 81 ? 13.212 -3.453 7.278 1.00 87.06 81 GLN A C 1
ATOM 573 O O . GLN A 1 81 ? 12.376 -2.664 7.711 1.00 87.06 81 GLN A O 1
ATOM 578 N N . VAL A 1 82 ? 12.926 -4.694 6.905 1.00 92.19 82 VAL A N 1
ATOM 579 C CA . VAL A 1 82 ? 11.619 -5.309 7.125 1.00 92.19 82 VAL A CA 1
ATOM 580 C C . VAL A 1 82 ? 11.435 -5.511 8.630 1.00 92.19 82 VAL A C 1
ATOM 582 O O . VAL A 1 82 ? 12.302 -6.093 9.283 1.00 92.19 82 VAL A O 1
ATOM 585 N N . TYR A 1 83 ? 10.318 -5.039 9.180 1.00 94.31 83 TYR A N 1
ATOM 586 C CA . TYR A 1 83 ? 9.973 -5.250 10.587 1.00 94.31 83 TYR A CA 1
ATOM 587 C C . TYR A 1 83 ? 9.553 -6.702 10.839 1.00 94.31 83 TYR A C 1
ATOM 589 O O . TYR A 1 83 ? 9.998 -7.331 11.800 1.00 94.31 83 TYR A O 1
ATOM 597 N N . ARG A 1 84 ? 8.723 -7.258 9.951 1.00 94.38 84 ARG A N 1
ATOM 598 C CA . ARG A 1 84 ? 8.311 -8.666 9.979 1.00 94.38 84 ARG A CA 1
ATOM 599 C C . ARG A 1 84 ? 8.077 -9.182 8.568 1.00 94.38 84 ARG A C 1
ATOM 601 O O . ARG A 1 84 ? 7.524 -8.470 7.742 1.00 94.38 84 ARG A O 1
ATOM 608 N N . GLN A 1 85 ? 8.472 -10.422 8.316 1.00 93.50 85 GLN A N 1
ATOM 609 C CA . GLN A 1 85 ? 8.263 -11.098 7.042 1.00 93.50 85 GLN A CA 1
ATOM 610 C C . GLN A 1 85 ? 7.376 -12.323 7.247 1.00 93.50 85 GLN A C 1
ATOM 612 O O . GLN A 1 85 ? 7.520 -13.036 8.242 1.00 93.50 85 GLN A O 1
ATOM 617 N N . TYR A 1 86 ? 6.489 -12.564 6.291 1.00 92.62 86 TYR A N 1
ATOM 618 C CA . TYR A 1 86 ? 5.619 -13.730 6.233 1.00 92.62 86 TYR A CA 1
ATOM 619 C C . TYR A 1 86 ? 5.917 -14.516 4.959 1.00 92.62 86 TYR A C 1
ATOM 621 O O . TYR A 1 86 ? 6.299 -13.933 3.944 1.00 92.62 86 TYR A O 1
ATOM 629 N N . SER A 1 87 ? 5.738 -15.834 5.011 1.00 88.44 87 SER A N 1
ATOM 630 C CA . SER A 1 87 ? 5.926 -16.733 3.867 1.00 88.44 87 SER A CA 1
ATOM 631 C C . SER A 1 87 ? 4.609 -17.169 3.216 1.00 88.44 87 SER A C 1
ATOM 633 O O . SER A 1 87 ? 4.609 -17.547 2.049 1.00 88.44 87 SER A O 1
ATOM 635 N N . GLU A 1 88 ? 3.484 -17.100 3.936 1.00 86.50 88 GLU A N 1
ATOM 636 C CA . GLU A 1 88 ? 2.176 -17.589 3.479 1.00 86.50 88 GLU A CA 1
ATOM 637 C C . GLU A 1 88 ? 1.040 -16.605 3.849 1.00 86.50 88 GLU A C 1
ATOM 639 O O . GLU A 1 88 ? 0.526 -16.666 4.965 1.00 86.50 88 GLU A O 1
ATOM 644 N N . PRO A 1 89 ? 0.624 -15.692 2.940 1.00 87.88 89 PRO A N 1
ATOM 645 C CA . PRO A 1 89 ? 1.289 -15.370 1.682 1.00 87.88 89 PRO A CA 1
ATOM 646 C C . PRO A 1 89 ? 2.584 -14.588 1.935 1.00 87.88 89 PRO A C 1
ATOM 648 O O . PRO A 1 89 ? 2.786 -14.008 3.003 1.00 87.88 89 PRO A O 1
ATOM 651 N N . MET A 1 90 ? 3.461 -14.559 0.932 1.00 91.75 90 MET A N 1
ATOM 652 C CA . MET A 1 90 ? 4.712 -13.817 1.025 1.00 91.75 90 MET A CA 1
ATOM 653 C C . MET A 1 90 ? 4.439 -12.309 1.093 1.00 91.75 90 MET A C 1
ATOM 655 O O . MET A 1 90 ? 3.894 -11.728 0.151 1.00 91.75 90 MET A O 1
ATOM 659 N N . MET A 1 91 ? 4.805 -11.684 2.211 1.00 95.12 91 MET A N 1
ATOM 660 C CA . MET A 1 91 ? 4.656 -10.243 2.416 1.00 95.12 91 MET A CA 1
ATOM 661 C C . MET A 1 91 ? 5.615 -9.719 3.488 1.00 95.12 91 MET A C 1
ATOM 663 O O . MET A 1 91 ? 5.970 -10.429 4.431 1.00 95.12 91 MET A O 1
ATOM 667 N N . ASP A 1 92 ? 5.994 -8.455 3.348 1.00 95.69 92 ASP A N 1
ATOM 668 C CA . ASP A 1 92 ? 6.838 -7.715 4.276 1.00 95.69 92 ASP A CA 1
ATOM 669 C C . ASP A 1 92 ? 6.020 -6.634 4.974 1.00 95.69 92 ASP A C 1
ATOM 671 O O . ASP A 1 92 ? 5.264 -5.900 4.344 1.00 95.69 92 ASP A O 1
ATOM 675 N N . LEU A 1 93 ? 6.215 -6.504 6.277 1.00 96.75 93 LEU A N 1
ATOM 676 C CA . LEU A 1 93 ? 5.647 -5.453 7.102 1.00 96.75 93 LEU A CA 1
ATOM 677 C C . LEU A 1 93 ? 6.750 -4.453 7.452 1.00 96.75 93 LEU A C 1
ATOM 679 O O . LEU A 1 93 ? 7.842 -4.844 7.874 1.00 96.75 93 LEU A O 1
ATOM 683 N N . TYR A 1 94 ? 6.448 -3.171 7.298 1.00 97.38 94 TYR A N 1
ATOM 684 C CA . TYR A 1 94 ? 7.298 -2.039 7.644 1.00 97.38 94 TYR A CA 1
ATOM 685 C C . TYR A 1 94 ? 6.589 -1.153 8.670 1.00 97.38 94 TYR A C 1
ATOM 687 O O . TYR A 1 94 ? 5.396 -0.878 8.535 1.00 97.38 94 TYR A O 1
ATOM 695 N N . GLN A 1 95 ? 7.338 -0.705 9.678 1.00 96.81 95 GLN A N 1
ATOM 696 C CA . GLN A 1 95 ? 6.895 0.314 10.626 1.00 96.81 95 GLN A CA 1
ATOM 697 C C . GLN A 1 95 ? 7.486 1.656 10.190 1.00 96.81 95 GLN A C 1
ATOM 699 O O . GLN A 1 95 ? 8.706 1.799 10.107 1.00 96.81 95 GLN A O 1
ATOM 704 N N . LEU A 1 96 ? 6.624 2.624 9.915 1.00 96.94 96 LEU A N 1
ATOM 705 C CA . LEU A 1 96 ? 6.991 3.988 9.565 1.00 96.94 96 LEU A CA 1
ATOM 706 C C . LEU A 1 96 ? 7.246 4.805 10.839 1.00 96.94 96 LEU A C 1
ATOM 708 O O . LEU A 1 96 ? 6.609 4.572 11.864 1.00 96.94 96 LEU A O 1
ATOM 712 N N . GLN A 1 97 ? 8.137 5.795 10.775 1.00 95.75 97 GLN A N 1
ATOM 713 C CA . GLN A 1 97 ? 8.288 6.771 11.865 1.00 95.75 97 GLN A CA 1
ATOM 714 C C . GLN A 1 97 ? 7.139 7.775 11.924 1.00 95.75 97 GLN A C 1
ATOM 716 O O . GLN A 1 97 ? 6.820 8.283 12.996 1.00 95.75 97 GLN A O 1
ATOM 721 N N . GLU A 1 98 ? 6.552 8.090 10.769 1.00 94.69 98 GLU A N 1
ATOM 722 C CA . GLU A 1 98 ? 5.409 8.985 10.664 1.00 94.69 98 GLU A CA 1
ATOM 723 C C . GLU A 1 98 ? 4.249 8.279 9.957 1.00 94.69 98 GLU A C 1
ATOM 725 O O . GLU A 1 98 ? 4.451 7.654 8.909 1.00 94.69 98 GLU A O 1
ATOM 730 N N . PRO A 1 99 ? 3.019 8.401 10.481 1.00 96.12 99 PRO A N 1
ATOM 731 C CA . PRO A 1 99 ? 1.878 7.733 9.887 1.00 96.12 99 PRO A CA 1
ATOM 732 C C . PRO A 1 99 ? 1.519 8.328 8.529 1.00 96.12 99 PRO A C 1
ATOM 734 O O . PRO A 1 99 ? 1.336 9.544 8.401 1.00 96.12 99 PRO A O 1
ATOM 737 N N . VAL A 1 100 ? 1.304 7.451 7.551 1.00 95.00 100 VAL A N 1
ATOM 738 C CA . VAL A 1 100 ? 0.800 7.794 6.218 1.00 95.00 100 VAL A CA 1
ATOM 739 C C . VAL A 1 100 ? -0.723 7.676 6.187 1.00 95.00 100 VAL A C 1
ATOM 741 O O . VAL A 1 100 ? -1.320 6.920 6.957 1.00 95.00 100 VAL A O 1
ATOM 744 N N . SER A 1 101 ? -1.367 8.462 5.325 1.00 93.06 101 SER A N 1
ATOM 745 C CA . SER A 1 101 ? -2.820 8.436 5.141 1.00 93.06 101 SER A CA 1
ATOM 746 C C . SER A 1 101 ? -3.178 7.972 3.736 1.00 93.06 101 SER A C 1
ATOM 748 O O . SER A 1 101 ? -2.571 8.414 2.764 1.00 93.06 101 SER A O 1
ATOM 750 N N . ALA A 1 102 ? -4.185 7.112 3.635 1.00 91.25 102 ALA A N 1
ATOM 751 C CA . ALA A 1 102 ? -4.759 6.660 2.378 1.00 91.25 102 ALA A CA 1
ATOM 752 C C . ALA A 1 102 ? -6.247 6.384 2.584 1.00 91.25 102 ALA A C 1
ATOM 754 O O . ALA A 1 102 ? -6.633 5.778 3.584 1.00 91.25 102 ALA A O 1
ATOM 755 N N . TRP A 1 103 ? -7.084 6.840 1.650 1.00 91.00 103 TRP A N 1
ATOM 756 C CA . TRP A 1 103 ? -8.518 6.528 1.641 1.00 91.00 103 TRP A CA 1
ATOM 757 C C . TRP A 1 103 ? -9.239 6.819 2.970 1.00 91.00 103 TRP A C 1
ATOM 759 O O . TRP A 1 103 ? -9.961 5.976 3.496 1.00 91.00 103 TRP A O 1
ATOM 769 N N . GLY A 1 104 ? -8.980 7.984 3.572 1.00 92.62 104 GLY A N 1
ATOM 770 C CA . GLY A 1 104 ? -9.595 8.382 4.849 1.00 92.62 104 GLY A CA 1
ATOM 771 C C . GLY A 1 104 ? -9.087 7.623 6.081 1.00 92.62 104 GLY A C 1
ATOM 772 O O . GLY A 1 104 ? -9.568 7.857 7.187 1.00 92.62 104 GLY A O 1
ATOM 773 N N . ASN A 1 105 ? -8.106 6.738 5.911 1.00 95.88 105 ASN A N 1
ATOM 774 C CA . ASN A 1 105 ? -7.491 5.956 6.973 1.00 95.88 105 ASN A CA 1
ATOM 775 C C . ASN A 1 105 ? -6.025 6.363 7.156 1.00 95.88 105 ASN A C 1
ATOM 777 O O . ASN A 1 105 ? -5.390 6.872 6.232 1.00 95.88 105 ASN A O 1
ATOM 781 N N . ARG A 1 106 ? -5.489 6.149 8.360 1.00 96.69 106 ARG A N 1
ATOM 782 C CA . ARG A 1 106 ? -4.131 6.550 8.740 1.00 96.69 106 ARG A CA 1
ATOM 783 C C . ARG A 1 106 ? -3.472 5.457 9.572 1.00 96.69 106 ARG A C 1
ATOM 785 O O . ARG A 1 106 ? -4.113 4.925 10.470 1.00 96.69 106 ARG A O 1
ATOM 792 N N . SER A 1 107 ? -2.214 5.138 9.276 1.00 97.75 107 SER A N 1
ATOM 793 C CA . SER A 1 107 ? -1.432 4.164 10.044 1.00 97.75 107 SER A CA 1
ATOM 794 C C . SER A 1 107 ? 0.071 4.353 9.843 1.00 97.75 107 SER A C 1
ATOM 796 O O . SER A 1 107 ? 0.519 4.955 8.866 1.00 97.75 107 SER A O 1
ATOM 798 N N . GLU A 1 108 ? 0.840 3.818 10.781 1.00 97.38 108 GLU A N 1
ATOM 799 C CA . GLU A 1 108 ? 2.299 3.698 10.728 1.00 97.38 108 GLU A CA 1
ATOM 800 C C . GLU A 1 108 ? 2.740 2.321 10.213 1.00 97.38 108 GLU A C 1
ATOM 802 O O . GLU A 1 108 ? 3.931 2.066 10.093 1.00 97.38 108 GLU A O 1
ATOM 807 N N . VAL A 1 109 ? 1.805 1.419 9.909 1.00 98.06 109 VAL A N 1
ATOM 808 C CA . VAL A 1 109 ? 2.113 0.055 9.475 1.00 98.06 109 VAL A CA 1
ATOM 809 C C . VAL A 1 109 ? 1.783 -0.111 7.999 1.00 98.06 109 VAL A C 1
ATOM 811 O O . VAL A 1 109 ? 0.628 0.013 7.587 1.00 98.06 109 VAL A O 1
ATOM 814 N N . VAL A 1 110 ? 2.800 -0.438 7.204 1.00 98.19 110 VAL A N 1
ATOM 815 C CA . VAL A 1 110 ? 2.668 -0.725 5.771 1.00 98.19 110 VAL A CA 1
ATOM 816 C C . VAL A 1 110 ? 3.014 -2.179 5.503 1.00 98.19 110 VAL A C 1
ATOM 818 O O . VAL A 1 110 ? 3.996 -2.704 6.020 1.00 98.19 110 VAL A O 1
ATOM 821 N N . VAL A 1 111 ? 2.219 -2.823 4.655 1.00 98.00 111 VAL A N 1
ATOM 822 C CA . VAL A 1 111 ? 2.418 -4.195 4.199 1.00 98.00 111 VAL A CA 1
ATOM 823 C C . VAL A 1 111 ? 2.653 -4.193 2.690 1.00 98.00 111 VAL A C 1
ATOM 825 O O . VAL A 1 111 ? 1.827 -3.704 1.918 1.00 98.00 111 VAL A O 1
ATOM 828 N N . ILE A 1 112 ? 3.778 -4.767 2.269 1.00 97.50 112 ILE A N 1
ATOM 829 C CA . ILE A 1 112 ? 4.152 -4.970 0.869 1.00 97.50 112 ILE A CA 1
ATOM 830 C C . ILE A 1 112 ? 4.030 -6.458 0.549 1.00 97.50 112 ILE A C 1
ATOM 832 O O . ILE A 1 112 ? 4.695 -7.283 1.168 1.00 97.50 112 ILE A O 1
ATOM 836 N N . ALA A 1 113 ? 3.204 -6.810 -0.431 1.00 96.12 113 ALA A N 1
ATOM 837 C CA . ALA A 1 113 ? 3.168 -8.148 -1.023 1.00 96.12 113 ALA A CA 1
ATOM 838 C C . ALA A 1 113 ? 3.688 -8.089 -2.467 1.00 96.12 113 ALA A C 1
ATOM 840 O O . ALA A 1 113 ? 3.904 -7.000 -3.000 1.00 96.12 113 ALA A O 1
ATOM 841 N N . SER A 1 114 ? 3.845 -9.240 -3.131 1.00 94.00 114 SER A N 1
ATOM 842 C CA . SER A 1 114 ? 4.371 -9.305 -4.506 1.00 94.00 114 SER A CA 1
ATOM 843 C C . SER A 1 114 ? 3.702 -8.309 -5.448 1.00 94.00 114 SER A C 1
ATOM 845 O O . SER A 1 114 ? 4.393 -7.607 -6.173 1.00 94.00 114 SER A O 1
ATOM 847 N N . ASN A 1 115 ? 2.373 -8.208 -5.402 1.00 95.62 115 ASN A N 1
ATOM 848 C CA . ASN A 1 115 ? 1.611 -7.325 -6.272 1.00 95.62 115 ASN A CA 1
ATOM 849 C C . ASN A 1 115 ? 0.776 -6.270 -5.519 1.00 95.62 115 ASN A C 1
ATOM 851 O O . ASN A 1 115 ? -0.149 -5.704 -6.098 1.00 95.62 115 ASN A O 1
ATOM 855 N N . ARG A 1 116 ? 1.038 -6.027 -4.223 1.00 97.12 116 ARG A N 1
ATOM 856 C CA . ARG A 1 116 ? 0.177 -5.178 -3.376 1.00 97.12 116 ARG A CA 1
ATOM 857 C C . ARG A 1 116 ? 0.968 -4.242 -2.479 1.00 97.12 116 ARG A C 1
ATOM 859 O O . ARG A 1 116 ? 1.988 -4.637 -1.921 1.00 97.12 116 ARG A O 1
ATOM 866 N N . VAL A 1 117 ? 0.428 -3.045 -2.281 1.00 97.88 117 VAL A N 1
ATOM 867 C CA . VAL A 1 117 ? 0.885 -2.076 -1.277 1.00 97.88 117 VAL A CA 1
ATOM 868 C C . VAL A 1 117 ? -0.312 -1.709 -0.417 1.00 97.88 117 VAL A C 1
ATOM 870 O O . VAL A 1 117 ? -1.322 -1.230 -0.933 1.00 97.88 117 VAL A O 1
ATOM 873 N N . MET A 1 118 ? -0.229 -1.989 0.880 1.00 98.38 118 MET A N 1
ATOM 874 C CA . MET A 1 118 ? -1.360 -1.895 1.798 1.00 98.38 118 MET A CA 1
ATOM 875 C C . MET A 1 118 ? -0.960 -1.170 3.077 1.00 98.38 118 MET A C 1
ATOM 877 O O . MET A 1 118 ? 0.156 -1.304 3.569 1.00 98.38 118 MET A O 1
ATOM 881 N N . LEU A 1 119 ? -1.905 -0.430 3.631 1.00 98.12 119 LEU A N 1
ATOM 882 C CA . LEU A 1 119 ? -1.879 0.116 4.974 1.00 98.12 119 LEU A CA 1
ATOM 883 C C . LEU A 1 119 ? -2.553 -0.894 5.910 1.00 98.12 119 LEU A C 1
ATOM 885 O O . LEU A 1 119 ? -3.638 -1.378 5.587 1.00 98.12 119 LEU A O 1
ATOM 889 N N . ALA A 1 120 ? -1.945 -1.210 7.051 1.00 98.25 120 ALA A N 1
ATOM 890 C CA . ALA A 1 120 ? -2.612 -1.985 8.095 1.00 98.25 120 ALA A CA 1
ATOM 891 C C . ALA A 1 120 ? -3.229 -1.025 9.112 1.00 98.25 120 ALA A C 1
ATOM 893 O O . ALA A 1 120 ? -2.518 -0.283 9.783 1.00 98.25 120 ALA A O 1
ATOM 894 N N . VAL A 1 121 ? -4.553 -0.994 9.181 1.00 98.25 121 VAL A N 1
ATOM 895 C CA . VAL A 1 121 ? -5.322 -0.014 9.951 1.00 98.25 121 VAL A CA 1
ATOM 896 C C . VAL A 1 121 ? -5.992 -0.718 11.117 1.00 98.25 121 VAL A C 1
ATOM 898 O O . VAL A 1 121 ? -6.684 -1.710 10.915 1.00 98.25 121 VAL A O 1
ATOM 901 N N . GLU A 1 122 ? -5.822 -0.201 12.328 1.00 97.81 122 GLU A N 1
ATOM 902 C CA . GLU A 1 122 ? -6.537 -0.714 13.497 1.00 97.81 122 GLU A CA 1
ATOM 903 C C . GLU A 1 122 ? -8.045 -0.435 13.397 1.00 97.81 122 GLU A C 1
ATOM 905 O O . GLU A 1 122 ? -8.478 0.666 13.026 1.00 97.81 122 GLU A O 1
ATOM 910 N N . GLY A 1 123 ? -8.848 -1.438 13.755 1.00 97.00 123 GLY A N 1
ATOM 911 C CA . GLY A 1 123 ? -10.303 -1.339 13.806 1.00 97.00 123 GLY A CA 1
ATOM 912 C C . GLY A 1 123 ? -11.003 -2.523 13.152 1.00 97.00 123 GLY A C 1
ATOM 913 O O . GLY A 1 123 ? -10.377 -3.435 12.614 1.00 97.00 123 GLY A O 1
ATOM 914 N N . SER A 1 124 ? -12.330 -2.497 13.204 1.00 97.81 124 SER A N 1
ATOM 915 C CA . SER A 1 124 ? -13.152 -3.480 12.498 1.00 97.81 124 SER A CA 1
ATOM 916 C C . SER A 1 124 ? -13.215 -3.192 10.995 1.00 97.81 124 SER A C 1
ATOM 918 O O . SER A 1 124 ? -13.060 -2.046 10.557 1.00 97.81 124 SER A O 1
ATOM 920 N N . LEU A 1 125 ? -13.490 -4.230 10.198 1.00 97.94 125 LEU A N 1
ATOM 921 C CA . LEU A 1 125 ? -13.686 -4.088 8.754 1.00 97.94 125 LEU A CA 1
ATOM 922 C C . LEU A 1 125 ? -14.768 -3.051 8.422 1.00 97.94 125 LEU A C 1
ATOM 924 O O . LEU A 1 125 ? -14.554 -2.220 7.541 1.00 97.94 125 LEU A O 1
ATOM 928 N N . ASP A 1 126 ? -15.876 -3.046 9.162 1.00 97.88 126 ASP A N 1
ATOM 929 C CA . ASP A 1 126 ? -16.991 -2.117 8.954 1.00 97.88 126 ASP A CA 1
ATOM 930 C C . ASP A 1 126 ? -16.573 -0.653 9.178 1.00 97.88 126 ASP A C 1
ATOM 932 O O . ASP A 1 126 ? -16.862 0.215 8.354 1.00 97.88 126 ASP A O 1
ATOM 936 N N . GLU A 1 127 ? -15.835 -0.363 10.254 1.00 97.88 127 GLU A N 1
ATOM 937 C CA . GLU A 1 127 ? -15.363 0.995 10.563 1.00 97.88 127 GLU A CA 1
ATOM 938 C C . GLU A 1 127 ? -14.374 1.519 9.517 1.00 97.88 127 GLU A C 1
ATOM 940 O O . GLU A 1 127 ? -14.451 2.678 9.098 1.00 97.88 127 GLU A O 1
ATOM 945 N N . VAL A 1 128 ? -13.432 0.674 9.094 1.00 97.75 128 VAL A N 1
ATOM 946 C CA . VAL A 1 128 ? -12.424 1.033 8.086 1.00 97.75 128 VAL A CA 1
ATOM 947 C C . VAL A 1 128 ? -13.090 1.237 6.723 1.00 97.75 128 VAL A C 1
ATOM 949 O O . VAL A 1 128 ? -12.754 2.197 6.022 1.00 97.75 128 VAL A O 1
ATOM 952 N N . THR A 1 129 ? -14.070 0.393 6.383 1.00 96.38 129 THR A N 1
ATOM 953 C CA . THR A 1 129 ? -14.866 0.502 5.151 1.00 96.38 129 THR A CA 1
ATOM 954 C C . THR A 1 129 ? -15.680 1.791 5.131 1.00 96.38 129 THR A C 1
ATOM 956 O O . THR A 1 129 ? -15.610 2.527 4.153 1.00 96.38 129 THR A O 1
ATOM 959 N N . ALA A 1 130 ? -16.357 2.147 6.225 1.00 96.88 130 ALA A N 1
ATOM 960 C CA . ALA A 1 130 ? -17.132 3.387 6.297 1.00 96.88 130 ALA A CA 1
ATOM 961 C C . ALA A 1 130 ? -16.261 4.643 6.079 1.00 96.88 130 ALA A C 1
ATOM 963 O O . ALA A 1 130 ? -16.667 5.592 5.400 1.00 96.88 130 ALA A O 1
ATOM 964 N N . ARG A 1 131 ? -15.029 4.653 6.618 1.00 95.62 131 ARG A N 1
ATOM 965 C CA . ARG A 1 131 ? -14.057 5.737 6.375 1.00 95.62 131 ARG A CA 1
ATOM 966 C C . ARG A 1 131 ? -13.597 5.783 4.919 1.00 95.62 131 ARG A C 1
ATOM 968 O O . ARG A 1 131 ? -13.495 6.873 4.356 1.00 95.62 131 ARG A O 1
ATOM 975 N N . LEU A 1 132 ? -13.349 4.619 4.318 1.00 93.88 132 LEU A N 1
ATOM 976 C CA . LEU A 1 132 ? -13.015 4.487 2.900 1.00 93.88 132 LEU A CA 1
ATOM 977 C C . LEU A 1 132 ? -14.141 5.042 2.016 1.00 93.88 132 LEU A C 1
ATOM 979 O O . LEU A 1 132 ? -13.878 5.889 1.169 1.00 93.88 132 LEU A O 1
ATOM 983 N N . GLU A 1 133 ? -15.383 4.614 2.232 1.00 92.31 133 GLU A N 1
ATOM 984 C CA . GLU A 1 133 ? -16.551 5.073 1.471 1.00 92.31 133 GLU A CA 1
ATOM 985 C C . GLU A 1 133 ? -16.722 6.589 1.577 1.00 92.31 133 GLU A C 1
ATOM 987 O O . GLU A 1 133 ? -16.819 7.274 0.561 1.00 92.31 133 GLU A O 1
ATOM 992 N N . THR A 1 134 ? -16.619 7.134 2.792 1.00 91.88 134 THR A N 1
ATOM 993 C CA . THR A 1 134 ? -16.652 8.586 3.022 1.00 91.88 134 THR A CA 1
ATOM 994 C C . THR A 1 134 ? -15.555 9.308 2.231 1.00 91.88 134 THR A C 1
ATOM 996 O O . THR A 1 134 ? -15.800 10.352 1.625 1.00 91.88 134 THR A O 1
ATOM 999 N N . ALA A 1 135 ? -14.334 8.765 2.203 1.00 88.81 135 ALA A N 1
ATOM 1000 C CA . ALA A 1 135 ? -13.233 9.350 1.442 1.00 88.81 135 ALA A CA 1
ATOM 1001 C C . ALA A 1 135 ? -13.467 9.269 -0.077 1.00 88.81 135 ALA A C 1
ATOM 1003 O O . ALA A 1 135 ? -13.123 10.204 -0.804 1.00 88.81 135 ALA A O 1
ATOM 1004 N N . LEU A 1 136 ? -14.075 8.187 -0.570 1.00 86.44 136 LEU A N 1
ATOM 1005 C CA . LEU A 1 136 ? -14.449 8.034 -1.979 1.00 86.44 136 LEU A CA 1
ATOM 1006 C C . LEU A 1 136 ? -15.544 9.031 -2.385 1.00 86.44 136 LEU A C 1
ATOM 1008 O O . LEU A 1 136 ? -15.438 9.677 -3.426 1.00 86.44 136 LEU A O 1
ATOM 1012 N N . GLU A 1 137 ? -16.553 9.230 -1.540 1.00 86.12 137 GLU A N 1
ATOM 1013 C CA . GLU A 1 137 ? -17.607 10.224 -1.761 1.00 86.12 137 GLU A CA 1
ATOM 1014 C C . GLU A 1 137 ? -17.045 11.650 -1.800 1.00 86.12 137 GLU A C 1
ATOM 1016 O O . GLU A 1 137 ? -17.362 12.428 -2.704 1.00 86.12 137 GLU A O 1
ATOM 1021 N N . GLN A 1 138 ? -16.160 11.992 -0.860 1.00 82.44 138 GLN A N 1
ATOM 1022 C CA . GLN A 1 138 ? -15.527 13.314 -0.789 1.00 82.44 138 GLN A CA 1
ATOM 1023 C C . GLN A 1 138 ? -14.539 13.565 -1.934 1.00 82.44 138 GLN A C 1
ATOM 1025 O O . GLN A 1 138 ? -14.394 14.700 -2.387 1.00 82.44 138 GLN A O 1
ATOM 1030 N N . SER A 1 139 ? -13.879 12.516 -2.427 1.00 69.75 139 SER A N 1
ATOM 1031 C CA . SER A 1 139 ? -12.937 12.601 -3.550 1.00 69.75 139 SER A CA 1
ATOM 1032 C C . SER A 1 139 ? -13.608 12.587 -4.923 1.00 69.75 139 SER A C 1
ATOM 1034 O O . SER A 1 139 ? -12.926 12.793 -5.918 1.00 69.75 139 SER A O 1
ATOM 1036 N N . SER A 1 140 ? -14.938 12.468 -5.007 1.00 57.84 140 SER A N 1
ATOM 1037 C CA . SER A 1 140 ? -15.701 12.501 -6.268 1.00 57.84 140 SER A CA 1
ATOM 1038 C C . SER A 1 140 ? -15.493 13.759 -7.138 1.00 57.84 140 SER A C 1
ATOM 1040 O O . SER A 1 140 ? -15.901 13.767 -8.300 1.00 57.84 140 SER A O 1
ATOM 1042 N N . GLN A 1 141 ? -14.831 14.804 -6.618 1.00 43.88 141 GLN A N 1
ATOM 1043 C CA . GLN A 1 141 ? -14.438 16.010 -7.364 1.00 43.88 141 GLN A CA 1
ATOM 1044 C C . GLN A 1 141 ? -13.007 15.987 -7.945 1.00 43.88 141 GLN A C 1
ATOM 1046 O O . GLN A 1 141 ? -12.719 16.791 -8.830 1.00 43.88 141 GLN A O 1
ATOM 1051 N N . SER A 1 142 ? -12.148 15.053 -7.522 1.00 47.09 142 SER A N 1
ATOM 1052 C CA . SER A 1 142 ? -10.898 14.680 -8.205 1.00 47.09 142 SER A CA 1
ATOM 1053 C C . SER A 1 142 ? -11.105 13.255 -8.704 1.00 47.09 142 SER A C 1
ATOM 1055 O O . SER A 1 142 ? -10.938 12.321 -7.920 1.00 47.09 142 SER A O 1
ATOM 1057 N N . PRO A 1 143 ? -11.548 13.054 -9.959 1.00 51.03 143 PRO A N 1
ATOM 1058 C CA . PRO A 1 143 ? -11.907 11.726 -10.417 1.00 51.03 143 PRO A CA 1
ATOM 1059 C C . PRO A 1 143 ? -10.766 10.751 -10.119 1.00 51.03 143 PRO A C 1
ATOM 1061 O O . PRO A 1 143 ? -9.591 11.076 -10.295 1.00 51.03 143 PRO A O 1
ATOM 1064 N N . LEU A 1 144 ? -11.117 9.520 -9.739 1.00 55.38 144 LEU A N 1
ATOM 1065 C CA . LEU A 1 144 ? -10.216 8.358 -9.711 1.00 55.38 144 LEU A CA 1
ATOM 1066 C C . LEU A 1 144 ? -9.669 8.029 -11.121 1.00 55.38 144 LEU A C 1
ATOM 1068 O O . LEU A 1 144 ? -9.318 6.885 -11.404 1.00 55.38 144 LEU A O 1
ATOM 1072 N N . SER A 1 145 ? -9.674 9.012 -12.032 1.00 41.28 145 SER A N 1
ATOM 1073 C CA . SER A 1 145 ? -9.371 8.971 -13.451 1.00 41.28 145 SER A CA 1
ATOM 1074 C C . SER A 1 145 ? -7.927 8.548 -13.635 1.00 41.28 145 SER A C 1
ATOM 1076 O O . SER A 1 145 ? -7.024 9.373 -13.743 1.00 41.28 145 SER A O 1
ATOM 1078 N N . GLY A 1 146 ? -7.738 7.236 -13.626 1.00 49.69 146 GLY A N 1
ATOM 1079 C CA . GLY A 1 146 ? -6.482 6.557 -13.887 1.00 49.69 146 GLY A CA 1
ATOM 1080 C C . GLY A 1 146 ? -6.185 5.386 -12.952 1.00 49.69 146 GLY A C 1
ATOM 1081 O O . GLY A 1 146 ? -5.314 4.603 -13.298 1.00 49.69 146 GLY A O 1
ATOM 1082 N N . GLY A 1 147 ? -6.858 5.255 -11.800 1.00 55.50 147 GLY A N 1
ATOM 1083 C CA . GLY A 1 147 ? -6.361 4.396 -10.714 1.00 55.50 147 GLY A CA 1
ATOM 1084 C C . GLY A 1 147 ? -7.137 3.115 -10.415 1.00 55.50 147 GLY A C 1
ATOM 1085 O O . GLY A 1 147 ? -6.650 2.307 -9.640 1.00 55.50 147 GLY A O 1
ATOM 1086 N N . LEU A 1 148 ? -8.329 2.911 -10.981 1.00 68.12 148 LEU A N 1
ATOM 1087 C CA . LEU A 1 148 ? -9.070 1.648 -10.864 1.00 68.12 148 LEU A CA 1
ATOM 1088 C C . LEU A 1 148 ? -9.487 1.197 -12.257 1.00 68.12 148 LEU A C 1
ATOM 1090 O O . LEU A 1 148 ? -10.520 1.606 -12.784 1.00 68.12 148 LEU A O 1
ATOM 1094 N N . ASP A 1 149 ? -8.630 0.399 -12.869 1.00 79.56 149 ASP A N 1
ATOM 1095 C CA . ASP A 1 149 ? -8.808 -0.181 -14.193 1.00 79.56 149 ASP A CA 1
ATOM 1096 C C . ASP A 1 149 ? -8.468 -1.681 -14.139 1.00 79.56 149 ASP A C 1
ATOM 1098 O O . ASP A 1 149 ? -8.330 -2.269 -13.065 1.00 79.56 149 ASP A O 1
ATOM 1102 N N . ASP A 1 150 ? -8.312 -2.328 -15.291 1.00 83.69 150 ASP A N 1
ATOM 1103 C CA . ASP A 1 150 ? -7.969 -3.754 -15.336 1.00 83.69 150 ASP A CA 1
ATOM 1104 C C . ASP A 1 150 ? -6.602 -4.074 -14.690 1.00 83.69 150 ASP A C 1
ATOM 1106 O O . ASP A 1 150 ? -6.339 -5.227 -14.329 1.00 83.69 150 ASP A O 1
ATOM 1110 N N . GLN A 1 151 ? -5.734 -3.069 -14.523 1.00 88.81 151 GLN A N 1
ATOM 1111 C CA . GLN A 1 151 ? -4.404 -3.183 -13.926 1.00 88.81 151 GLN A CA 1
ATOM 1112 C C . GLN A 1 151 ? -4.367 -2.795 -12.443 1.00 88.81 151 GLN A C 1
ATOM 1114 O O . GLN A 1 151 ? -3.404 -3.157 -11.767 1.00 88.81 151 GLN A O 1
ATOM 1119 N N . HIS A 1 152 ? -5.386 -2.116 -11.919 1.00 91.75 152 HIS A N 1
ATOM 1120 C CA . HIS A 1 152 ? -5.382 -1.567 -10.564 1.00 91.75 152 HIS A CA 1
ATOM 1121 C C . HIS A 1 152 ? -6.679 -1.889 -9.821 1.00 91.75 152 HIS A C 1
ATOM 1123 O O . HIS A 1 152 ? -7.771 -1.568 -10.283 1.00 91.75 152 HIS A O 1
ATOM 1129 N N . ALA A 1 153 ? -6.572 -2.475 -8.631 1.00 92.00 153 ALA A N 1
ATOM 1130 C CA . ALA A 1 153 ? -7.727 -2.759 -7.789 1.00 92.00 153 ALA A CA 1
ATOM 1131 C C . ALA A 1 153 ? -7.513 -2.256 -6.360 1.00 92.00 153 ALA A C 1
ATOM 1133 O O . ALA A 1 153 ? -6.497 -2.553 -5.736 1.00 92.00 153 ALA A O 1
ATOM 1134 N N . LEU A 1 154 ? -8.503 -1.540 -5.828 1.00 93.44 154 LEU A N 1
ATOM 1135 C CA . LEU A 1 154 ? -8.584 -1.213 -4.410 1.00 93.44 154 LEU A CA 1
ATOM 1136 C C . LEU A 1 154 ? -9.023 -2.462 -3.642 1.00 93.44 154 LEU A C 1
ATOM 1138 O O . LEU A 1 154 ? -9.991 -3.121 -4.022 1.00 93.44 154 LEU A O 1
ATOM 1142 N N . LEU A 1 155 ? -8.313 -2.786 -2.569 1.00 94.19 155 LEU A N 1
ATOM 1143 C CA . LEU A 1 155 ? -8.570 -3.942 -1.722 1.00 94.19 155 LEU A CA 1
ATOM 1144 C C . LEU A 1 155 ? -8.765 -3.509 -0.274 1.00 94.19 155 LEU A C 1
ATOM 1146 O O . LEU A 1 155 ? -8.056 -2.630 0.215 1.00 94.19 155 LEU A O 1
ATOM 1150 N N . ILE A 1 156 ? -9.677 -4.196 0.409 1.00 97.25 156 ILE A N 1
ATOM 1151 C CA . ILE A 1 156 ? -9.900 -4.085 1.847 1.00 97.25 156 ILE A CA 1
ATOM 1152 C C . ILE A 1 156 ? -10.265 -5.463 2.417 1.00 97.25 156 ILE A C 1
ATOM 1154 O O . ILE A 1 156 ? -11.134 -6.140 1.868 1.00 97.25 156 ILE A O 1
ATOM 1158 N N . PHE A 1 157 ? -9.573 -5.923 3.461 1.00 97.31 157 PHE A N 1
ATOM 1159 C CA . PHE A 1 157 ? -9.862 -7.204 4.126 1.00 97.31 157 PHE A CA 1
ATOM 1160 C C . PHE A 1 157 ? -9.219 -7.288 5.515 1.00 97.31 157 PHE A C 1
ATOM 1162 O O . PHE A 1 157 ? -8.220 -6.627 5.787 1.00 97.31 157 PHE A O 1
ATOM 1169 N N . GLU A 1 158 ? -9.771 -8.117 6.400 1.00 97.56 158 GLU A N 1
ATOM 1170 C CA . GLU A 1 158 ? -9.194 -8.358 7.729 1.00 97.56 158 GLU A CA 1
ATOM 1171 C C . GLU A 1 158 ? -7.830 -9.052 7.636 1.00 97.56 158 GLU A C 1
ATOM 1173 O O . GLU A 1 158 ? -7.635 -9.996 6.862 1.00 97.56 158 GLU A O 1
ATOM 1178 N N . ALA A 1 159 ? -6.871 -8.602 8.443 1.00 95.88 159 ALA A N 1
ATOM 1179 C CA . ALA A 1 159 ? -5.570 -9.239 8.522 1.00 95.88 159 ALA A CA 1
ATOM 1180 C C . ALA A 1 159 ? -5.664 -10.541 9.334 1.00 95.88 159 ALA A C 1
ATOM 1182 O O . ALA A 1 159 ? -6.033 -10.544 10.504 1.00 95.88 159 ALA A O 1
ATOM 1183 N N . GLY A 1 160 ? -5.284 -11.661 8.719 1.00 92.62 160 GLY A N 1
ATOM 1184 C CA . GLY A 1 160 ? -5.264 -12.974 9.380 1.00 92.62 160 GLY A CA 1
ATOM 1185 C C . GLY A 1 160 ? -3.911 -13.373 9.973 1.00 92.62 160 GLY A C 1
ATOM 1186 O O . GLY A 1 160 ? -3.732 -14.524 10.357 1.00 92.62 160 GLY A O 1
ATOM 1187 N N . GLN A 1 161 ? -2.929 -12.471 9.964 1.00 94.00 161 GLN A N 1
ATOM 1188 C CA . GLN A 1 161 ? -1.522 -12.828 10.130 1.00 94.00 161 GLN A CA 1
ATOM 1189 C C . GLN A 1 161 ? -0.992 -12.463 11.521 1.00 94.00 161 GLN A C 1
ATOM 1191 O O . GLN A 1 161 ? -1.356 -11.404 12.033 1.00 94.00 161 GLN A O 1
ATOM 1196 N N . PRO A 1 162 ? -0.124 -13.290 12.141 1.00 91.50 162 PRO A N 1
ATOM 1197 C CA . PRO A 1 162 ? 0.351 -13.030 13.497 1.00 91.50 162 PRO A CA 1
ATOM 1198 C C . PRO A 1 162 ? 1.112 -11.707 13.619 1.00 91.50 162 PRO A C 1
ATOM 1200 O O . PRO A 1 162 ? 2.124 -11.518 12.939 1.00 91.50 162 PRO A O 1
ATOM 1203 N N . GLY A 1 163 ? 0.712 -10.83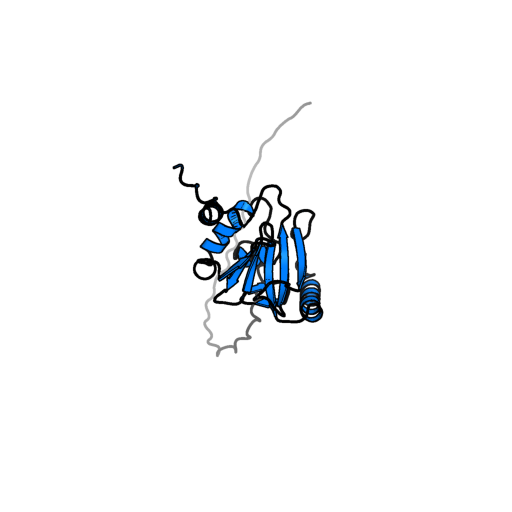9 14.545 1.00 91.19 163 GLY A N 1
ATOM 1204 C CA . GLY A 1 163 ? 1.228 -9.473 14.692 1.00 91.19 163 GLY A CA 1
ATOM 1205 C C . GLY A 1 163 ? 0.448 -8.406 13.915 1.00 91.19 163 GLY A C 1
ATOM 1206 O O . GLY A 1 163 ? 0.889 -7.260 13.879 1.00 91.19 163 GLY A O 1
ATOM 1207 N N . LEU A 1 164 ? -0.670 -8.772 13.283 1.00 95.69 164 LEU A N 1
ATOM 1208 C CA . LEU A 1 164 ? -1.640 -7.866 12.655 1.00 95.69 164 LEU A CA 1
ATOM 1209 C C . LEU A 1 164 ? -3.057 -8.083 13.222 1.00 95.69 164 LEU A C 1
ATOM 1211 O O . LEU A 1 164 ? -4.053 -7.771 12.571 1.00 95.69 164 LEU A O 1
ATOM 1215 N N . GLU A 1 165 ? -3.173 -8.662 14.416 1.00 95.31 165 GLU A N 1
ATOM 1216 C CA . GLU A 1 165 ? -4.462 -8.958 15.036 1.00 95.31 165 GLU A CA 1
ATOM 1217 C C . GLU A 1 165 ? -5.285 -7.678 15.247 1.00 95.31 165 GLU A C 1
ATOM 1219 O O . GLU A 1 165 ? -4.785 -6.677 15.757 1.00 95.31 165 GLU A O 1
ATOM 1224 N N . GLY A 1 166 ? -6.568 -7.716 14.869 1.00 96.19 166 GLY A N 1
ATOM 1225 C CA . GLY A 1 166 ? -7.460 -6.555 14.981 1.00 96.19 166 GLY A CA 1
ATOM 1226 C C . GLY A 1 166 ? -7.180 -5.441 13.966 1.00 96.19 166 GLY A C 1
ATOM 1227 O O . GLY A 1 166 ? -7.667 -4.324 14.144 1.00 96.19 166 GLY A O 1
ATOM 1228 N N . MET A 1 167 ? -6.395 -5.730 12.923 1.00 98.31 167 MET A N 1
ATOM 1229 C CA . MET A 1 167 ? -6.135 -4.804 11.826 1.00 98.31 167 MET A CA 1
ATOM 1230 C C . MET A 1 167 ? -6.859 -5.211 10.542 1.00 98.31 167 MET A C 1
ATOM 1232 O O . MET A 1 167 ? -7.107 -6.385 10.263 1.00 98.31 167 MET A O 1
ATOM 1236 N N . VAL A 1 168 ? -7.122 -4.213 9.710 1.00 98.50 168 VAL A N 1
ATOM 1237 C CA . VAL A 1 168 ? -7.650 -4.337 8.352 1.00 98.50 168 VAL A CA 1
ATOM 1238 C C . VAL A 1 168 ? -6.573 -3.878 7.380 1.00 98.50 168 VAL A C 1
ATOM 1240 O O . VAL A 1 168 ? -5.980 -2.814 7.556 1.00 98.50 168 VAL A O 1
ATOM 1243 N N . LEU A 1 169 ? -6.318 -4.668 6.343 1.00 98.19 169 LEU A N 1
ATOM 1244 C CA . LEU A 1 169 ? -5.430 -4.295 5.250 1.00 98.19 169 LEU A CA 1
ATOM 1245 C C . LEU A 1 169 ? -6.228 -3.547 4.189 1.00 98.19 169 LEU A C 1
ATOM 1247 O O . LEU A 1 169 ? -7.196 -4.083 3.656 1.00 98.19 169 LEU A O 1
ATOM 1251 N N . LEU A 1 170 ? -5.803 -2.324 3.882 1.00 97.56 170 LEU A N 1
ATOM 1252 C CA . LEU A 1 170 ? -6.424 -1.431 2.907 1.00 97.56 170 LEU A CA 1
ATOM 1253 C C . LEU A 1 170 ? -5.364 -0.885 1.954 1.00 97.56 170 LEU A C 1
ATOM 1255 O O . LEU A 1 170 ? -4.372 -0.310 2.393 1.00 97.56 170 LEU A O 1
ATOM 1259 N N . GLY A 1 171 ? -5.567 -1.010 0.649 1.00 95.62 171 GLY A N 1
ATOM 1260 C CA . GLY A 1 171 ? -4.644 -0.436 -0.326 1.00 95.62 171 GLY A CA 1
ATOM 1261 C C . GLY A 1 171 ? -4.849 -1.000 -1.715 1.00 95.62 171 GLY A C 1
ATOM 1262 O O . GLY A 1 171 ? -5.965 -1.342 -2.086 1.00 95.62 171 GLY A O 1
ATOM 1263 N N . CYS A 1 172 ? -3.774 -1.099 -2.487 1.00 95.56 172 CYS A N 1
ATOM 1264 C CA . CYS A 1 172 ? -3.867 -1.326 -3.923 1.00 95.56 172 CYS A CA 1
ATOM 1265 C C . CYS A 1 172 ? -3.182 -2.611 -4.353 1.00 95.56 172 CYS A C 1
ATOM 1267 O O . CYS A 1 172 ? -2.061 -2.913 -3.941 1.00 95.56 172 CYS A O 1
ATOM 1269 N N . GLU A 1 173 ? -3.863 -3.342 -5.227 1.00 95.88 173 GLU A N 1
ATOM 1270 C CA . GLU A 1 173 ? -3.323 -4.430 -6.023 1.00 95.88 173 GLU A CA 1
ATOM 1271 C C . GLU A 1 173 ? -3.007 -3.946 -7.435 1.00 95.88 173 GLU A C 1
ATOM 1273 O O . GLU A 1 173 ? -3.838 -3.325 -8.093 1.00 95.88 173 GLU A O 1
ATOM 1278 N N . TYR A 1 174 ? -1.813 -4.300 -7.900 1.00 94.94 174 TYR A N 1
ATOM 1279 C CA . TYR A 1 174 ? -1.271 -3.949 -9.203 1.00 94.94 174 TYR A CA 1
ATOM 1280 C C . TYR A 1 174 ? -1.106 -5.213 -10.046 1.00 94.94 174 TYR A C 1
ATOM 1282 O O . TYR A 1 174 ? -0.226 -6.041 -9.815 1.00 94.94 174 TYR A O 1
ATOM 1290 N N . ARG A 1 175 ? -1.963 -5.395 -11.045 1.00 94.19 175 ARG A N 1
ATOM 1291 C CA . ARG A 1 175 ? -2.028 -6.588 -11.902 1.00 94.19 175 ARG A CA 1
ATOM 1292 C C . ARG A 1 175 ? -1.113 -6.433 -13.111 1.00 94.19 175 ARG A C 1
ATOM 1294 O O . ARG A 1 175 ? -1.557 -6.439 -14.257 1.00 94.19 175 ARG A O 1
ATOM 1301 N N . ILE A 1 176 ? 0.179 -6.271 -12.841 1.00 90.94 176 ILE A N 1
ATOM 1302 C CA . ILE A 1 176 ? 1.207 -6.050 -13.860 1.00 90.94 176 ILE A CA 1
ATOM 1303 C C . ILE A 1 176 ? 1.956 -7.370 -14.096 1.00 90.94 176 ILE A C 1
ATOM 1305 O O . ILE A 1 176 ? 2.663 -7.839 -13.202 1.00 90.94 176 ILE A O 1
ATOM 1309 N N . PRO A 1 177 ? 1.801 -8.009 -15.272 1.00 88.56 177 PRO A N 1
ATOM 1310 C CA . PRO A 1 177 ? 2.391 -9.319 -15.528 1.00 88.56 177 PRO A CA 1
ATOM 1311 C C . PRO A 1 177 ? 3.916 -9.317 -15.395 1.00 88.56 177 PRO A C 1
ATOM 1313 O O . PRO A 1 177 ? 4.595 -8.464 -15.962 1.00 88.56 177 PRO A O 1
ATOM 1316 N N . GLY A 1 178 ? 4.455 -10.314 -14.688 1.00 87.81 178 GLY A N 1
ATOM 1317 C CA . GLY A 1 178 ? 5.901 -10.521 -14.562 1.00 87.81 178 GLY A CA 1
ATOM 1318 C C . GLY A 1 178 ? 6.630 -9.513 -13.668 1.00 87.81 178 GLY A C 1
ATOM 1319 O O . GLY A 1 178 ? 7.858 -9.516 -13.665 1.00 87.81 178 GLY A O 1
ATOM 1320 N N . ALA A 1 179 ? 5.908 -8.670 -12.925 1.00 89.62 179 ALA A N 1
ATOM 1321 C CA . ALA A 1 179 ? 6.486 -7.762 -11.940 1.00 89.62 179 ALA A CA 1
ATOM 1322 C C . ALA A 1 179 ? 6.118 -8.192 -10.513 1.00 89.62 179 ALA A C 1
ATOM 1324 O O . ALA A 1 179 ? 4.995 -8.624 -10.251 1.00 89.62 179 ALA A O 1
ATOM 1325 N N . SER A 1 180 ? 7.066 -8.045 -9.588 1.00 92.88 180 SER A N 1
ATOM 1326 C CA . SER A 1 180 ? 6.872 -8.304 -8.163 1.00 92.88 180 SER A CA 1
ATOM 1327 C C . SER A 1 180 ? 7.670 -7.299 -7.338 1.00 92.88 180 SER A C 1
ATOM 1329 O O . SER A 1 180 ? 8.870 -7.137 -7.545 1.00 92.88 180 SER A O 1
ATOM 1331 N N . LEU A 1 181 ? 7.025 -6.658 -6.363 1.00 93.25 181 LEU A N 1
ATOM 1332 C CA . LEU A 1 181 ? 7.672 -5.734 -5.422 1.00 93.25 181 LEU A CA 1
ATOM 1333 C C . LEU A 1 181 ? 8.613 -6.447 -4.449 1.00 93.25 181 LEU A C 1
ATOM 1335 O O . LEU A 1 181 ? 9.476 -5.816 -3.850 1.00 93.25 181 LEU A O 1
ATOM 1339 N N . LEU A 1 182 ? 8.464 -7.762 -4.288 1.00 91.38 182 LEU A N 1
ATOM 1340 C CA . LEU A 1 182 ? 9.303 -8.560 -3.392 1.00 91.38 182 LEU A CA 1
ATOM 1341 C C . LEU A 1 182 ? 10.526 -9.164 -4.097 1.00 91.38 182 LEU A C 1
ATOM 1343 O O . LEU A 1 182 ? 11.371 -9.768 -3.439 1.00 91.38 182 LEU A O 1
ATOM 1347 N N . GLU A 1 183 ? 10.634 -9.000 -5.419 1.00 85.19 183 GLU A N 1
ATOM 1348 C CA . GLU A 1 183 ? 11.742 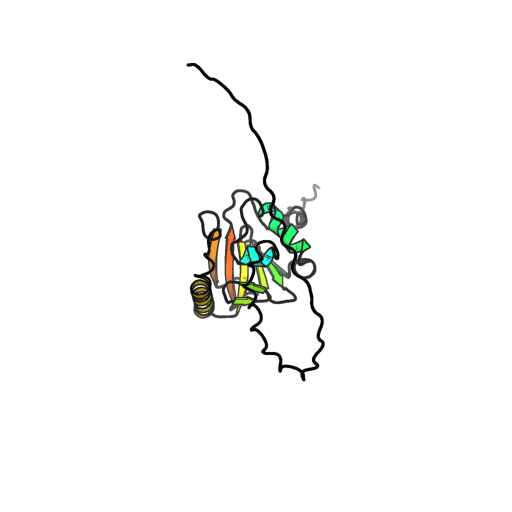-9.506 -6.241 1.00 85.19 183 GLU A CA 1
ATOM 1349 C C . GLU A 1 183 ? 12.773 -8.414 -6.581 1.00 85.19 183 GLU A C 1
ATOM 1351 O O . GLU A 1 183 ? 13.376 -8.420 -7.655 1.00 85.19 183 GLU A O 1
ATOM 1356 N N . ASP A 1 184 ? 13.015 -7.481 -5.658 1.00 74.19 184 ASP A N 1
ATOM 1357 C CA . ASP A 1 184 ? 14.080 -6.486 -5.805 1.00 74.19 184 ASP A CA 1
ATOM 1358 C C . ASP A 1 184 ? 15.465 -7.183 -5.782 1.00 74.19 184 ASP A C 1
ATOM 1360 O O . ASP A 1 184 ? 15.761 -7.954 -4.860 1.00 74.19 184 ASP A O 1
ATOM 1364 N N . PRO A 1 185 ? 16.357 -6.944 -6.763 1.00 72.62 185 PRO A N 1
ATOM 1365 C CA . PRO A 1 185 ? 17.729 -7.450 -6.732 1.00 72.62 185 PRO A CA 1
ATOM 1366 C C . PRO A 1 185 ? 18.506 -7.078 -5.459 1.00 72.62 185 PRO A C 1
ATOM 1368 O O . PRO A 1 185 ? 19.331 -7.873 -5.003 1.00 72.62 185 PRO A O 1
ATOM 1371 N N . ALA A 1 186 ? 18.235 -5.914 -4.857 1.00 70.69 186 ALA A N 1
ATOM 1372 C CA . ALA A 1 186 ? 18.820 -5.503 -3.578 1.00 70.69 186 ALA A CA 1
ATOM 1373 C C . ALA A 1 186 ? 18.427 -6.446 -2.425 1.00 70.69 186 ALA A C 1
ATOM 1375 O O . ALA A 1 186 ? 19.138 -6.561 -1.427 1.00 70.69 186 ALA A O 1
ATOM 1376 N N . ASP A 1 187 ? 17.331 -7.180 -2.598 1.00 73.56 187 ASP A N 1
ATOM 1377 C CA . ASP A 1 187 ? 16.795 -8.164 -1.670 1.00 73.56 187 ASP A CA 1
ATOM 1378 C C . ASP A 1 187 ? 17.151 -9.614 -2.027 1.00 73.56 187 ASP A C 1
ATOM 1380 O O . ASP A 1 187 ? 16.605 -10.561 -1.457 1.00 73.56 187 ASP A O 1
ATOM 1384 N N . ALA A 1 188 ? 18.115 -9.834 -2.928 1.00 72.06 188 ALA A N 1
ATOM 1385 C CA . ALA A 1 188 ? 18.546 -11.179 -3.318 1.00 72.06 188 ALA A CA 1
ATOM 1386 C C . ALA A 1 188 ? 19.002 -12.054 -2.131 1.00 72.06 188 ALA A C 1
ATOM 1388 O O . ALA A 1 188 ? 18.936 -13.282 -2.213 1.00 72.06 188 ALA A O 1
ATOM 1389 N N . TRP A 1 189 ? 19.395 -11.438 -1.010 1.00 69.94 189 TRP A N 1
ATOM 1390 C CA . TRP A 1 189 ? 19.718 -12.121 0.245 1.00 69.94 189 TRP A CA 1
ATOM 1391 C C . TRP A 1 189 ? 18.569 -12.988 0.788 1.00 69.94 189 TRP A C 1
ATOM 1393 O O . TRP A 1 189 ? 18.836 -13.965 1.486 1.00 69.94 189 TRP A O 1
ATOM 1403 N N . ARG A 1 190 ? 17.310 -12.688 0.437 1.00 67.62 190 ARG A N 1
ATOM 1404 C CA . ARG A 1 190 ? 16.126 -13.473 0.831 1.00 67.62 190 ARG A CA 1
ATOM 1405 C C . ARG A 1 190 ? 16.192 -14.901 0.295 1.00 67.62 190 ARG A C 1
ATOM 1407 O O . ARG A 1 190 ? 16.046 -15.853 1.050 1.00 67.62 190 ARG A O 1
ATOM 1414 N N . ARG A 1 191 ? 16.552 -15.050 -0.983 1.00 65.44 191 ARG A N 1
ATOM 1415 C CA . ARG A 1 191 ? 16.651 -16.351 -1.670 1.00 65.44 191 ARG A CA 1
ATOM 1416 C C . ARG A 1 191 ? 17.800 -17.224 -1.160 1.00 65.44 191 ARG A C 1
ATOM 1418 O O . ARG A 1 191 ? 17.777 -18.435 -1.348 1.00 65.44 191 ARG A O 1
ATOM 1425 N N . LEU A 1 192 ? 18.808 -16.629 -0.518 1.00 60.34 192 LEU A N 1
ATOM 1426 C CA . LEU A 1 192 ? 19.949 -17.370 0.028 1.00 60.34 192 LEU A CA 1
ATOM 1427 C C . LEU A 1 192 ? 19.601 -18.136 1.314 1.00 60.34 192 LEU A C 1
ATOM 1429 O O . LEU A 1 192 ? 20.283 -19.111 1.617 1.00 60.34 192 LEU A O 1
ATOM 1433 N N . ARG A 1 193 ? 18.558 -17.734 2.059 1.00 58.41 193 ARG A N 1
ATOM 1434 C CA . ARG A 1 193 ? 18.090 -18.484 3.241 1.00 58.41 193 ARG A CA 1
ATOM 1435 C C . ARG A 1 193 ? 17.316 -19.748 2.880 1.00 58.41 193 ARG A C 1
ATOM 1437 O O . ARG A 1 193 ? 17.388 -20.713 3.632 1.00 58.41 193 ARG A O 1
ATOM 1444 N N . ASP A 1 194 ? 16.649 -19.749 1.731 1.00 56.22 194 ASP A N 1
ATOM 1445 C CA . ASP A 1 194 ? 15.830 -20.874 1.265 1.00 56.22 194 ASP A CA 1
ATOM 1446 C C . ASP A 1 194 ? 16.628 -21.894 0.437 1.00 56.22 194 ASP A C 1
ATOM 1448 O O . ASP A 1 194 ? 16.097 -22.925 0.018 1.00 56.22 194 ASP A O 1
ATOM 1452 N N . ALA A 1 195 ? 17.918 -21.634 0.195 1.00 55.88 195 ALA A N 1
ATOM 1453 C CA . ALA A 1 195 ? 18.791 -22.589 -0.467 1.00 55.88 195 ALA A CA 1
ATOM 1454 C C . ALA A 1 195 ? 18.976 -23.826 0.437 1.00 55.88 195 ALA A C 1
ATOM 1456 O O . ALA A 1 195 ? 19.436 -23.683 1.575 1.00 55.88 195 ALA A O 1
ATOM 1457 N N . PRO A 1 196 ? 18.657 -25.048 -0.035 1.00 57.06 196 PRO A N 1
ATOM 1458 C CA . PRO A 1 196 ? 18.887 -26.250 0.752 1.00 57.06 196 PRO A CA 1
ATOM 1459 C C . PRO A 1 196 ? 20.372 -26.340 1.106 1.00 57.06 196 PRO A C 1
ATOM 1461 O O . PRO A 1 196 ? 21.232 -26.234 0.228 1.00 57.06 196 PRO A O 1
ATOM 1464 N N . LEU A 1 197 ? 20.668 -26.524 2.399 1.00 62.41 197 LEU A N 1
ATOM 1465 C CA . LEU A 1 197 ? 22.027 -26.751 2.882 1.00 62.41 197 LEU A CA 1
ATOM 1466 C C . LEU A 1 197 ? 22.628 -27.895 2.066 1.00 62.41 197 LEU A C 1
ATOM 1468 O O . LEU A 1 197 ? 22.154 -29.031 2.148 1.00 62.41 197 LEU A O 1
ATOM 1472 N N . ALA A 1 198 ? 23.638 -27.575 1.254 1.00 60.53 198 ALA A N 1
ATOM 1473 C CA . ALA A 1 198 ? 24.354 -28.557 0.460 1.00 60.53 198 ALA A CA 1
ATOM 1474 C C . ALA A 1 198 ? 24.774 -29.700 1.388 1.00 60.53 198 ALA A C 1
ATOM 1476 O O . ALA A 1 198 ? 25.514 -29.500 2.354 1.00 60.53 198 ALA A O 1
ATOM 1477 N N . THR A 1 199 ? 24.228 -30.888 1.140 1.00 55.34 199 THR A N 1
ATOM 1478 C CA . THR A 1 199 ? 24.520 -32.063 1.952 1.00 55.34 199 THR A CA 1
ATOM 1479 C C . THR A 1 199 ? 26.003 -32.371 1.759 1.00 55.34 199 THR A C 1
ATOM 1481 O O . THR A 1 199 ? 26.430 -32.510 0.610 1.00 55.34 199 THR A O 1
ATOM 1484 N N . PRO A 1 200 ? 26.822 -32.433 2.823 1.00 59.97 200 PRO A N 1
ATOM 1485 C CA . PRO A 1 200 ? 28.236 -32.722 2.656 1.00 59.97 200 PRO A CA 1
ATOM 1486 C C . PRO A 1 200 ? 28.374 -34.124 2.060 1.00 59.97 200 PRO A C 1
ATOM 1488 O O . PRO A 1 200 ? 27.947 -35.112 2.661 1.00 59.97 200 PRO A O 1
ATOM 1491 N N . VAL A 1 201 ? 28.946 -34.192 0.858 1.00 61.75 201 VAL A N 1
ATOM 1492 C CA . VAL A 1 201 ? 29.346 -35.448 0.223 1.00 61.75 201 VAL A CA 1
ATOM 1493 C C . VAL A 1 201 ? 30.464 -36.034 1.084 1.00 61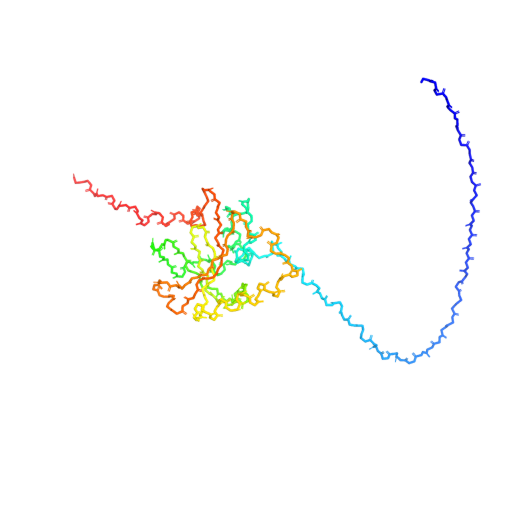.75 201 VAL A C 1
ATOM 1495 O O . VAL A 1 201 ? 31.506 -35.400 1.254 1.00 61.75 201 VAL A O 1
ATOM 1498 N N . ARG A 1 202 ? 30.194 -37.190 1.696 1.00 59.62 202 ARG A N 1
ATOM 1499 C CA . ARG A 1 202 ? 31.192 -37.991 2.412 1.00 59.62 202 ARG A CA 1
ATOM 1500 C C . ARG A 1 202 ? 32.026 -38.810 1.442 1.00 59.62 202 ARG A C 1
ATOM 1502 O O . ARG A 1 202 ? 31.434 -39.309 0.460 1.00 59.62 202 ARG A O 1
#

Secondary structure (DSSP, 8-state):
---------------------------PPP----PPP--------TTS-HHHHHHTT---TTTGGGHHHHHHHH-TTTTSS-SEEEETTEEEEEEEEEEEEETTEEEEEEEEETTEEEEEEES-HHHHHHHHHHHHHHHTTS--TTTSSTTEEEEEEE--STT-TTEEEEEEEE--TT--TT--GGGTHHHHHSS-------